Protein AF-A0A956BZ03-F1 (afdb_monomer)

pLDDT: mean 81.93, std 20.86, range [26.48, 98.5]

Nearest PDB structures (foldseek):
  3afg-assembly1_A  TM=9.370E-01  e=9.259E-08  Thermococcus kodakarensis
  3afg-assembly2_B  TM=9.372E-01  e=1.227E-07  Thermococcus kodakarensis
  5iku-assembly1_A  TM=4.199E-01  e=2.113E-10  Hathewaya histolytica
  3jqx-assembly1_A  TM=8.780E-01  e=7.490E-06  Hathewaya histolytica
  7y69-assembly1_B  TM=5.403E-01  e=1.615E-08  Homo sapiens

Sequence (360 aa):
MKSWQTRRVGVALLAACVGIACAGQVESEQGGSPVSLSDDGFTVEGNIIKNGWIKKPFAVGKDVESIAASLDWTDSSINLNLYLYDPSGNVVVYANKTAKPEQVSLDNPAPGEWAYAIRNKNKSKGTDYIVDIDFGLSQPPPPPPTDGVAVDGKINSNGWIKTPFEMPANVASVSGSLDWSDPGINLNFYLYDPSGKVVVYSNKSAKPETVRYDNPTPGPWFFAIKNGSGVASNYSVRIAFDGSDPAPAPTPTPTPTPSCTSDFPGNPKAGTVYWGSSVGGNSDPVARHEIPAGTTLPIRRTFFGWNHRTAYMINTARDDLNNGRLPWVSTKTPPWADMAAGKHDAEIDEMLRALDALGG

Foldseek 3Di:
DDDDDDDDDDDDDDDDDDDDDDDDDDQDAPDDDDDDADPFWDKDKDKAWAQGKYKDKDWDDQQFFKKKKKKDWDDLQWFKKKFKAAQVGDTPDIFGDSGPITIDMDGPHDGDMIMMMMGTNGRPGMTMMMMTIGRNGPDPQPDAQDAFDKDKDKAALFGKDKHKHWDDPQFQKKKKKKDWDDQQWWKKKFKAAPVRDTPWIFGDSGPITMTMDGPHDTGMIIMMIGTPGSHMTMMMMGMHTPRPPPPPPPPPPVVPPPPPPVPDDPSDDPPDDADEDEDPQLDDCCVPPCVVVVHDRQEYEHEEELVCLQPVLLVSCLVCVVSNHHYHYHYDDDPVVCVVVCVCVVVVVNSVVSNVVSVD

Solvent-accessible surface area (backbone atoms only — not comparable to full-atom values): 21132 Å² total; per-residue (Å²): 133,88,84,86,86,86,85,85,86,84,81,87,83,86,82,85,82,89,74,83,88,72,93,69,85,80,79,71,80,76,83,72,81,86,76,81,75,49,92,60,27,46,77,46,76,50,74,42,50,44,58,26,67,50,71,48,77,48,80,42,56,85,63,33,45,23,44,37,38,38,39,41,58,72,54,75,91,49,35,55,29,38,36,34,26,44,68,87,70,46,81,77,46,65,24,72,60,73,57,83,60,28,59,43,72,43,74,62,53,76,58,41,57,30,30,44,32,44,37,32,74,28,83,86,52,56,39,45,36,39,40,38,38,37,32,46,47,68,65,74,78,62,75,63,71,49,77,64,46,72,50,72,52,75,43,49,27,75,26,75,50,76,46,70,38,64,40,61,73,66,31,47,22,43,36,37,39,39,38,60,73,58,81,91,48,28,57,26,39,38,35,26,46,72,87,70,46,79,76,41,64,26,73,57,75,56,82,62,30,57,42,70,47,70,63,56,73,56,44,59,29,31,42,34,43,35,41,72,55,66,59,58,42,45,36,37,38,31,44,38,69,40,63,59,66,70,69,73,66,70,75,71,68,70,70,70,71,79,72,67,64,70,86,48,77,82,55,65,54,80,99,55,79,79,56,66,52,65,38,84,56,72,48,81,50,50,82,80,47,19,62,78,67,75,43,77,56,44,28,43,39,34,68,42,51,58,91,30,50,80,48,63,48,45,52,50,39,50,52,29,47,77,65,71,20,44,60,42,81,44,69,46,72,73,62,63,71,47,54,76,69,53,77,46,48,72,59,49,54,51,32,51,53,56,54,58,74,65,75,102

Structure (mmCIF, N/CA/C/O backbone):
data_AF-A0A956BZ03-F1
#
_entry.id   AF-A0A956BZ03-F1
#
loop_
_atom_site.group_PDB
_atom_site.id
_atom_site.type_symbol
_atom_site.label_atom_id
_atom_site.label_alt_id
_atom_site.label_comp_id
_atom_site.label_asym_id
_atom_site.label_entity_id
_atom_site.label_seq_id
_atom_site.pdbx_PDB_ins_code
_atom_site.Cartn_x
_atom_site.Cartn_y
_atom_site.Cartn_z
_atom_site.occupancy
_atom_site.B_iso_or_equiv
_atom_site.auth_seq_id
_atom_site.auth_comp_id
_atom_site.auth_asym_id
_atom_site.auth_atom_id
_atom_site.pdbx_PDB_model_num
ATOM 1 N N . MET A 1 1 ? -20.948 -83.356 -2.931 1.00 36.44 1 MET A N 1
ATOM 2 C CA . MET A 1 1 ? -19.669 -83.499 -2.201 1.00 36.44 1 MET A CA 1
ATOM 3 C C . MET A 1 1 ? -18.735 -82.387 -2.655 1.00 36.44 1 MET A C 1
ATOM 5 O O . MET A 1 1 ? -18.513 -82.337 -3.849 1.00 36.44 1 MET A O 1
ATOM 9 N N . LYS A 1 2 ? -18.263 -81.554 -1.701 1.00 36.62 2 LYS A N 1
ATOM 10 C CA . LYS A 1 2 ? -16.976 -80.802 -1.625 1.00 36.62 2 LYS A CA 1
ATOM 11 C C . LYS A 1 2 ? -16.555 -79.928 -2.840 1.00 36.62 2 LYS A C 1
ATOM 13 O O . LYS A 1 2 ? -16.617 -80.383 -3.961 1.00 36.62 2 LYS A O 1
ATOM 18 N N . SER A 1 3 ? -16.034 -78.704 -2.728 1.00 34.56 3 SER A N 1
ATOM 19 C CA . SER A 1 3 ? -15.561 -77.881 -1.602 1.00 34.56 3 SER A CA 1
ATOM 20 C C . SER A 1 3 ? -15.267 -76.452 -2.120 1.00 34.56 3 SER A C 1
ATOM 22 O O . SER A 1 3 ? -14.770 -76.330 -3.230 1.00 34.56 3 SER A O 1
ATOM 24 N N . TRP A 1 4 ? -15.725 -75.371 -1.480 1.00 34.03 4 TRP A N 1
ATOM 25 C CA . TRP A 1 4 ? -15.117 -74.546 -0.405 1.00 34.03 4 TRP A CA 1
ATOM 26 C C . TRP A 1 4 ? -14.722 -73.136 -0.884 1.00 34.03 4 TRP A C 1
ATOM 28 O O . TRP A 1 4 ? -13.879 -72.952 -1.754 1.00 34.03 4 TRP A O 1
ATOM 38 N N . GLN A 1 5 ? -15.369 -72.158 -0.246 1.00 37.94 5 GLN A N 1
ATOM 39 C CA . GLN A 1 5 ? -15.037 -70.738 -0.210 1.00 37.94 5 GLN A CA 1
ATOM 40 C C . GLN A 1 5 ? -13.820 -70.480 0.686 1.00 37.94 5 GLN A C 1
ATOM 42 O O . GLN A 1 5 ? -13.642 -71.172 1.687 1.00 37.94 5 GLN A O 1
ATOM 47 N N . THR A 1 6 ? -13.126 -69.365 0.444 1.00 44.53 6 THR A N 1
ATOM 48 C CA . THR A 1 6 ? -12.354 -68.677 1.488 1.00 44.53 6 THR A CA 1
ATOM 49 C C . THR A 1 6 ? -12.766 -67.206 1.522 1.00 44.53 6 THR A C 1
ATOM 51 O O . THR A 1 6 ? -12.352 -66.410 0.684 1.00 44.53 6 THR A O 1
ATOM 54 N N . ARG A 1 7 ? -13.614 -66.847 2.494 1.00 33.97 7 ARG A N 1
ATOM 55 C CA . ARG A 1 7 ? -13.825 -65.465 2.950 1.00 33.97 7 ARG A CA 1
ATOM 56 C C . ARG A 1 7 ? -12.778 -65.158 4.022 1.00 33.97 7 ARG A C 1
ATOM 58 O O . ARG A 1 7 ? -12.582 -65.974 4.920 1.00 33.97 7 ARG A O 1
ATOM 65 N N . ARG A 1 8 ? -12.152 -63.980 3.974 1.00 39.47 8 ARG A N 1
ATOM 66 C CA . ARG A 1 8 ? -11.455 -63.398 5.131 1.00 39.47 8 ARG A CA 1
ATOM 67 C C . ARG A 1 8 ? -12.307 -62.275 5.709 1.00 39.47 8 ARG A C 1
ATOM 69 O O . ARG A 1 8 ? -12.694 -61.351 5.003 1.00 39.47 8 ARG A O 1
ATOM 76 N N . VAL A 1 9 ? -12.609 -62.433 6.992 1.00 32.31 9 VAL A N 1
ATOM 77 C CA . VAL A 1 9 ? -13.269 -61.486 7.889 1.00 32.31 9 VAL A CA 1
ATOM 78 C C . VAL A 1 9 ? -12.186 -60.570 8.460 1.00 32.31 9 VAL A C 1
ATOM 80 O O . VAL A 1 9 ? -11.191 -61.064 8.987 1.00 32.31 9 VAL A O 1
ATOM 83 N N . GLY A 1 10 ? -12.366 -59.256 8.335 1.00 31.17 10 GLY A N 1
ATOM 84 C CA . GLY A 1 10 ? -11.583 -58.242 9.039 1.00 31.17 10 GLY A CA 1
ATOM 85 C C . GLY A 1 10 ? -12.399 -57.711 10.211 1.00 31.17 10 GLY A C 1
ATOM 86 O O . GLY A 1 10 ? -13.473 -57.152 10.015 1.00 31.17 10 GLY A O 1
ATOM 87 N N . VAL A 1 11 ? -11.903 -57.980 11.412 1.00 32.84 11 VAL A N 1
ATOM 88 C CA . VAL A 1 11 ? -12.504 -57.729 12.724 1.00 32.84 11 VAL A CA 1
ATOM 89 C C . VAL A 1 11 ? -12.500 -56.235 13.065 1.00 32.84 11 VAL A C 1
ATOM 91 O O . VAL A 1 11 ? -11.497 -55.552 12.878 1.00 32.84 11 VAL A O 1
ATOM 94 N N . ALA A 1 12 ? -13.623 -55.757 13.606 1.00 35.16 12 ALA A N 1
ATOM 95 C CA . ALA A 1 12 ? -13.749 -54.467 14.272 1.00 35.16 12 ALA A CA 1
ATOM 96 C C . ALA A 1 12 ? -13.045 -54.503 15.637 1.00 35.16 12 ALA A C 1
ATOM 98 O O . ALA A 1 12 ? -13.298 -55.406 16.436 1.00 35.16 12 ALA A O 1
ATOM 99 N N . LEU A 1 13 ? -12.201 -53.507 15.921 1.00 28.16 13 LEU A N 1
ATOM 100 C CA . LEU A 1 13 ? -11.656 -53.270 17.255 1.00 28.16 13 LEU A CA 1
ATOM 101 C C . LEU A 1 13 ? -12.266 -51.978 17.811 1.00 28.16 13 LEU A C 1
ATOM 103 O O . LEU A 1 13 ? -11.991 -50.882 17.329 1.00 28.16 13 LEU A O 1
ATOM 107 N N . LEU A 1 14 ? -13.132 -52.143 18.808 1.00 29.45 14 LEU A N 1
ATOM 108 C CA . LEU A 1 14 ? -13.706 -51.081 19.623 1.00 29.45 14 LEU A CA 1
ATOM 109 C C . LEU A 1 14 ? -12.700 -50.776 20.746 1.00 29.45 14 LEU A C 1
ATOM 111 O O . LEU A 1 14 ? -12.460 -51.632 21.596 1.00 29.45 14 LEU A O 1
ATOM 115 N N . ALA A 1 15 ? -12.097 -49.589 20.751 1.00 30.28 15 ALA A N 1
ATOM 116 C CA . ALA A 1 15 ? -11.276 -49.120 21.865 1.00 30.28 15 ALA A CA 1
ATOM 117 C C . ALA A 1 15 ? -12.095 -48.131 22.704 1.00 30.28 15 ALA A C 1
ATOM 119 O O . ALA A 1 15 ? -12.345 -47.000 22.291 1.00 30.28 15 ALA A O 1
ATOM 120 N N . ALA A 1 16 ? -12.536 -48.585 23.876 1.00 31.59 16 ALA A N 1
ATOM 121 C CA . ALA A 1 16 ? -13.094 -47.737 24.917 1.00 31.59 16 ALA A CA 1
ATOM 122 C C . ALA A 1 16 ? -11.943 -47.143 25.743 1.00 31.59 16 ALA A C 1
ATOM 124 O O . ALA A 1 16 ? -11.229 -47.875 26.426 1.00 31.59 16 ALA A O 1
ATOM 125 N N . CYS A 1 17 ? -11.778 -45.821 25.703 1.00 26.48 17 CYS A N 1
ATOM 126 C CA . CYS A 1 17 ? -10.946 -45.093 26.657 1.00 26.48 17 CYS A CA 1
ATOM 127 C C . CYS A 1 17 ? -11.851 -44.420 27.691 1.00 26.48 17 CYS A C 1
ATOM 129 O O . CYS A 1 17 ? -12.511 -43.422 27.413 1.00 26.48 17 CYS A O 1
ATOM 131 N N . VAL A 1 18 ? -11.865 -44.991 28.894 1.00 33.47 18 VAL A N 1
ATOM 132 C CA . VAL A 1 18 ? -12.334 -44.341 30.120 1.00 33.47 18 VAL A CA 1
ATOM 133 C C . VAL A 1 18 ? -11.198 -43.442 30.606 1.00 33.47 18 VAL A C 1
ATOM 135 O O . VAL A 1 18 ? -10.140 -43.934 30.991 1.00 33.47 18 VAL A O 1
ATOM 138 N N . GLY A 1 19 ? -11.409 -42.128 30.548 1.00 31.61 19 GLY A N 1
ATOM 139 C CA . GLY A 1 19 ? -10.488 -41.108 31.043 1.00 31.61 19 GLY A CA 1
ATOM 140 C C . GLY A 1 19 ? -11.184 -40.240 32.083 1.00 31.61 19 GLY A C 1
ATOM 141 O O . GLY A 1 19 ? -12.185 -39.591 31.798 1.00 31.61 19 GLY A O 1
ATOM 142 N N . ILE A 1 20 ? -10.656 -40.288 33.300 1.00 31.81 20 ILE A N 1
ATOM 143 C CA . ILE A 1 20 ? -11.083 -39.565 34.497 1.00 31.81 20 ILE A CA 1
ATOM 144 C C . ILE A 1 20 ? -11.035 -38.048 34.257 1.00 31.81 20 ILE A C 1
ATOM 146 O O . ILE A 1 20 ? -10.045 -37.516 33.759 1.00 31.81 20 ILE A O 1
ATOM 150 N N . ALA A 1 21 ? -12.111 -37.359 34.636 1.00 30.64 21 ALA A N 1
ATOM 151 C CA . ALA A 1 21 ? -12.240 -35.912 34.548 1.00 30.64 21 ALA A CA 1
ATOM 152 C C . ALA A 1 21 ? -11.302 -35.203 35.543 1.00 30.64 21 ALA A C 1
ATOM 154 O O . ALA A 1 21 ? -11.535 -35.216 36.751 1.00 30.64 21 ALA A O 1
ATOM 155 N N . CYS A 1 22 ? -10.279 -34.524 35.024 1.00 28.36 22 CYS A N 1
ATOM 156 C CA . CYS A 1 22 ? -9.717 -33.335 35.659 1.00 28.36 22 CYS A CA 1
ATOM 157 C C . CYS A 1 22 ? -10.424 -32.115 35.059 1.00 28.36 22 CYS A C 1
ATOM 159 O O . CYS A 1 22 ? -10.540 -32.004 33.840 1.00 28.36 22 CYS A O 1
ATOM 161 N N . ALA A 1 23 ? -10.917 -31.218 35.914 1.00 36.38 23 ALA A N 1
ATOM 162 C CA . ALA A 1 23 ? -11.569 -29.975 35.520 1.00 36.38 23 ALA A CA 1
ATOM 163 C C . ALA A 1 23 ? -10.582 -29.060 34.769 1.00 36.38 23 ALA A C 1
ATOM 165 O O . ALA A 1 23 ? -9.860 -28.271 35.374 1.00 36.38 23 ALA A O 1
ATOM 166 N N . GLY A 1 24 ? -10.535 -29.204 33.444 1.00 28.42 24 GLY A N 1
ATOM 167 C CA . GLY A 1 24 ? -9.886 -28.276 32.529 1.00 28.42 24 GLY A CA 1
ATOM 168 C C . GLY A 1 24 ? -10.816 -27.103 32.242 1.00 28.42 24 GLY A C 1
ATOM 169 O O . GLY A 1 24 ? -11.979 -27.287 31.888 1.00 28.42 24 GLY A O 1
ATOM 170 N N . GLN A 1 25 ? -10.300 -25.895 32.437 1.00 30.69 25 GLN A N 1
ATOM 171 C CA . GLN A 1 25 ? -10.947 -24.635 32.094 1.00 30.69 25 GLN A CA 1
ATOM 172 C C . GLN A 1 25 ? -11.261 -24.641 30.587 1.00 30.69 25 GLN A C 1
ATOM 174 O O . GLN A 1 25 ? -10.347 -24.692 29.769 1.00 30.69 25 GLN A O 1
ATOM 179 N N . VAL A 1 26 ? -12.542 -24.645 30.217 1.00 30.41 26 VAL A N 1
ATOM 180 C CA . VAL A 1 26 ? -12.969 -24.574 28.813 1.00 30.41 26 VAL A CA 1
ATOM 181 C C . VAL A 1 26 ? -12.686 -23.156 28.315 1.00 30.41 26 VAL A C 1
ATOM 183 O O . VAL A 1 26 ? -13.419 -22.223 28.638 1.00 30.41 26 VAL A O 1
ATOM 186 N N . GLU A 1 27 ? -11.597 -22.980 27.569 1.00 41.59 27 GLU A N 1
ATOM 187 C CA . GLU A 1 27 ? -11.383 -21.801 26.732 1.00 41.59 27 GLU A CA 1
ATOM 188 C C . GLU A 1 27 ? -12.398 -21.870 25.588 1.00 41.59 27 GLU A C 1
ATOM 190 O O . GLU A 1 27 ? -12.241 -22.613 24.623 1.00 41.59 27 GLU A O 1
ATOM 195 N N . SER A 1 28 ? -13.519 -21.165 25.739 1.00 35.97 28 SER A N 1
ATOM 196 C CA . SER A 1 28 ? -14.513 -21.060 24.678 1.00 35.97 28 SER A CA 1
ATOM 197 C C . SER A 1 28 ? -14.009 -20.076 23.624 1.00 35.97 28 SER A C 1
ATOM 199 O O . SER A 1 28 ? -14.150 -18.862 23.786 1.00 35.97 28 SER A O 1
ATOM 201 N N . GLU A 1 29 ? -13.436 -20.586 22.538 1.00 41.34 29 GLU A N 1
ATOM 202 C CA . GLU A 1 29 ? -13.215 -19.805 21.323 1.00 41.34 29 GLU A CA 1
ATOM 203 C C . GLU A 1 29 ? -14.578 -19.452 20.709 1.00 41.34 29 GLU A C 1
ATOM 205 O O . GLU A 1 29 ? -15.203 -20.238 19.998 1.00 41.34 29 GLU A O 1
ATOM 210 N N . GLN A 1 30 ? -15.094 -18.261 21.019 1.00 43.88 30 GLN A N 1
ATOM 211 C CA . GLN A 1 30 ? -16.245 -17.714 20.305 1.00 43.88 30 GLN A CA 1
ATOM 212 C C . GLN A 1 30 ? -15.804 -17.320 18.889 1.00 43.88 30 GLN A C 1
ATOM 214 O O . GLN A 1 30 ? -15.245 -16.239 18.669 1.00 43.88 30 GLN A O 1
ATOM 219 N N . GLY A 1 31 ? -16.067 -18.202 17.921 1.00 34.16 31 GLY A N 1
ATOM 220 C CA . GLY A 1 31 ? -15.967 -17.909 16.492 1.00 34.16 31 GLY A CA 1
ATOM 221 C C . GLY A 1 31 ? -16.881 -16.736 16.136 1.00 34.16 31 GLY A C 1
ATOM 222 O O . GLY A 1 31 ? -18.092 -16.807 16.323 1.00 34.16 31 GLY A O 1
ATOM 223 N N . GLY A 1 32 ? -16.290 -15.622 15.701 1.00 41.28 32 GLY A N 1
ATOM 224 C CA . GLY A 1 32 ? -17.037 -14.457 15.217 1.00 41.28 32 GLY A CA 1
ATOM 225 C C . GLY A 1 32 ? -17.127 -14.494 13.699 1.00 41.28 32 GLY A C 1
ATOM 226 O O . GLY A 1 32 ? -16.241 -15.050 13.055 1.00 41.28 32 GLY A O 1
ATOM 227 N N . SER A 1 33 ? -18.185 -13.903 13.150 1.00 36.97 33 SER A N 1
ATOM 228 C CA . SER A 1 33 ? -18.349 -13.704 11.709 1.00 36.97 33 SER A CA 1
ATOM 229 C C . SER A 1 33 ? -17.166 -12.924 11.108 1.00 36.97 33 SER A C 1
ATOM 231 O O . SER A 1 33 ? -16.623 -12.051 11.791 1.00 36.97 33 SER A O 1
ATOM 233 N N . PRO A 1 34 ? -16.767 -13.207 9.852 1.00 38.44 34 PRO A N 1
ATOM 234 C CA . PRO A 1 34 ? -15.701 -12.470 9.181 1.00 3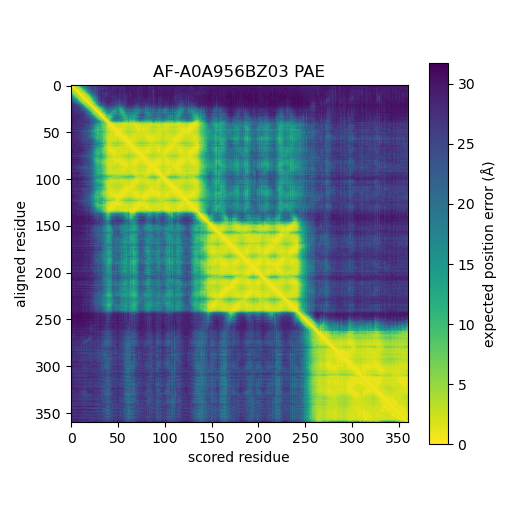8.44 34 PRO A CA 1
ATOM 235 C C . PRO A 1 34 ? -16.093 -10.998 9.009 1.00 38.44 34 PRO A C 1
ATOM 237 O O . PRO A 1 34 ? -17.203 -10.686 8.577 1.00 38.44 34 PRO A O 1
ATOM 240 N N . VAL A 1 35 ? -15.177 -10.107 9.383 1.00 46.75 35 VAL A N 1
ATOM 241 C CA . VAL A 1 35 ? -15.327 -8.652 9.271 1.00 46.75 35 VAL A CA 1
ATOM 242 C C . VAL A 1 35 ? -15.103 -8.239 7.816 1.00 46.75 35 VAL A C 1
ATOM 244 O O . VAL A 1 35 ? -14.151 -8.694 7.184 1.00 46.75 35 VAL A O 1
ATOM 247 N N . SER A 1 36 ? -15.979 -7.388 7.282 1.00 40.38 36 SER A N 1
ATOM 248 C CA . SER A 1 36 ? -15.786 -6.752 5.977 1.00 40.38 36 SER A CA 1
ATOM 249 C C . SER A 1 36 ? -14.587 -5.807 6.060 1.00 40.38 36 SER A C 1
ATOM 251 O O . SER A 1 36 ? -14.654 -4.794 6.752 1.00 40.38 36 SER A O 1
ATOM 253 N N . LEU A 1 37 ? -13.488 -6.158 5.396 1.00 49.56 37 LEU A N 1
ATOM 254 C CA . LEU A 1 37 ? -12.273 -5.345 5.355 1.00 49.56 37 LEU A CA 1
ATOM 255 C C . LEU A 1 37 ? -12.512 -4.143 4.430 1.00 49.56 37 LEU A C 1
ATOM 257 O O . LEU A 1 37 ? -12.882 -4.338 3.271 1.00 49.56 37 LEU A O 1
ATOM 261 N N . SER A 1 38 ? -12.323 -2.922 4.933 1.00 59.06 38 SER A N 1
ATOM 262 C CA . SER A 1 38 ? -12.004 -1.787 4.061 1.00 59.06 38 SER A CA 1
ATOM 263 C C . SER A 1 38 ? -10.508 -1.793 3.766 1.00 59.06 38 SER A C 1
ATOM 265 O O . SER A 1 38 ? -9.734 -2.338 4.555 1.00 59.06 38 SER A O 1
ATOM 267 N N . ASP A 1 39 ? -10.107 -1.202 2.640 1.00 65.44 39 ASP A N 1
ATOM 268 C CA . ASP A 1 39 ? -8.697 -1.158 2.238 1.00 65.44 39 ASP A CA 1
ATOM 269 C C . ASP A 1 39 ? -7.830 -0.508 3.340 1.00 65.44 39 ASP A C 1
ATOM 271 O O . ASP A 1 39 ? -6.743 -0.991 3.640 1.00 65.44 39 ASP A O 1
ATOM 275 N N . ASP A 1 40 ? -8.375 0.471 4.065 1.00 74.62 40 ASP A N 1
ATOM 276 C CA . ASP A 1 40 ? -7.644 1.283 5.047 1.00 74.62 40 ASP A CA 1
ATOM 277 C C . ASP A 1 40 ? -7.631 0.694 6.477 1.00 74.62 40 ASP A C 1
ATOM 279 O O . ASP A 1 40 ? -7.113 1.308 7.406 1.00 74.62 40 ASP A O 1
ATOM 283 N N . GLY A 1 41 ? -8.238 -0.477 6.699 1.00 83.25 41 GLY A N 1
ATOM 284 C CA . GLY A 1 41 ? -8.412 -1.043 8.041 1.00 83.25 41 GLY A CA 1
ATOM 285 C C . GLY A 1 41 ? -9.837 -1.506 8.330 1.00 83.25 41 GLY A C 1
ATOM 286 O O . GLY A 1 41 ? -10.623 -1.755 7.415 1.00 83.25 41 GLY A O 1
ATOM 287 N N . PHE A 1 42 ? -10.184 -1.665 9.607 1.00 85.12 42 PHE A N 1
ATOM 288 C CA . PHE A 1 42 ? -11.532 -2.012 10.058 1.00 85.12 42 PHE A CA 1
ATOM 289 C C . PHE A 1 42 ? -11.732 -1.759 11.560 1.00 85.12 42 PHE A C 1
ATOM 291 O O . PHE A 1 42 ? -10.809 -1.872 12.365 1.00 85.12 42 PHE A O 1
ATOM 298 N N . THR A 1 43 ? -12.985 -1.532 11.956 1.00 85.44 43 THR A N 1
ATOM 299 C CA . THR A 1 43 ? -13.392 -1.405 13.362 1.00 85.44 43 THR A CA 1
ATOM 300 C C . THR A 1 43 ? -14.284 -2.581 13.769 1.00 85.44 43 THR A C 1
ATOM 302 O O . THR A 1 43 ? -15.170 -2.993 13.019 1.00 85.44 43 THR A O 1
ATOM 305 N N . VAL A 1 44 ? -14.076 -3.119 14.971 1.00 89.31 44 VAL A N 1
ATOM 306 C CA . VAL A 1 44 ? -14.858 -4.212 15.563 1.00 89.31 44 VAL A CA 1
ATOM 307 C C . VAL A 1 44 ? -15.354 -3.814 16.940 1.00 89.31 44 VAL A C 1
ATOM 309 O O . VAL A 1 44 ? -14.563 -3.561 17.846 1.00 89.31 44 VAL A O 1
ATOM 312 N N . GLU A 1 45 ? -16.664 -3.863 17.128 1.00 89.81 45 GLU A N 1
ATOM 313 C CA . GLU A 1 45 ? -17.288 -3.772 18.445 1.00 89.81 45 GLU A CA 1
ATOM 314 C C . GLU A 1 45 ? -17.521 -5.176 19.019 1.00 89.81 45 GLU A C 1
ATOM 316 O O . GLU A 1 45 ? -17.731 -6.148 18.284 1.00 89.81 45 GLU A O 1
ATOM 321 N N . GLY A 1 46 ? -17.492 -5.312 20.341 1.00 93.00 46 GLY A N 1
ATOM 322 C CA . GLY A 1 46 ? -17.823 -6.576 20.986 1.00 93.00 46 GLY A CA 1
ATOM 323 C C . GLY A 1 46 ? -17.942 -6.480 22.498 1.00 93.00 46 GLY A C 1
ATOM 324 O O . GLY A 1 46 ? -17.835 -5.410 23.085 1.00 93.00 46 GLY A O 1
ATOM 325 N N . ASN A 1 47 ? -18.154 -7.631 23.131 1.00 96.94 47 ASN A N 1
ATOM 326 C CA . ASN A 1 47 ? -18.187 -7.776 24.581 1.00 96.94 47 ASN A CA 1
ATOM 327 C C . ASN A 1 47 ? -17.142 -8.801 25.018 1.00 96.94 47 ASN A C 1
ATOM 329 O O . ASN A 1 47 ? -16.983 -9.844 24.381 1.00 96.94 47 ASN A O 1
ATOM 333 N N . ILE A 1 48 ? -16.440 -8.520 26.114 1.00 97.06 48 ILE A N 1
ATOM 334 C CA . ILE A 1 48 ? -15.524 -9.470 26.738 1.00 97.06 48 ILE A CA 1
ATOM 335 C C . ILE A 1 48 ? -15.933 -9.729 28.185 1.00 97.06 48 ILE A C 1
ATOM 337 O O . ILE A 1 48 ? -16.011 -8.828 29.022 1.00 97.06 48 ILE A O 1
ATOM 341 N N . ILE A 1 49 ? -16.171 -11.000 28.498 1.00 96.94 49 ILE A N 1
ATOM 342 C CA . ILE A 1 49 ? -16.528 -11.446 29.847 1.00 96.94 49 ILE A CA 1
ATOM 343 C C . ILE A 1 49 ? -15.350 -11.304 30.826 1.00 96.94 49 ILE A C 1
ATOM 345 O O . ILE A 1 49 ? -14.198 -11.107 30.432 1.00 96.94 49 ILE A O 1
ATOM 349 N N . LYS A 1 50 ? -15.629 -11.424 32.130 1.00 96.88 50 LYS A N 1
ATOM 350 C CA . LYS A 1 50 ? -14.601 -11.442 33.189 1.00 96.88 50 LYS A CA 1
ATOM 351 C C . LYS A 1 50 ? -13.564 -12.539 32.941 1.00 96.88 50 LYS A C 1
ATOM 353 O O . LYS A 1 50 ? -13.933 -13.654 32.577 1.00 96.88 50 LYS A O 1
ATOM 358 N N . ASN A 1 51 ? -12.284 -12.236 33.159 1.00 95.50 51 ASN A N 1
ATOM 359 C CA . ASN A 1 51 ? -11.150 -13.104 32.806 1.00 95.50 51 ASN A CA 1
ATOM 360 C C . ASN A 1 51 ? -11.171 -13.621 31.351 1.00 95.50 51 ASN A C 1
ATOM 362 O O . ASN A 1 51 ? -10.504 -14.611 31.050 1.00 95.50 51 ASN A O 1
ATOM 366 N N . GLY A 1 52 ? -11.953 -12.995 30.468 1.00 96.94 52 GLY A N 1
ATOM 367 C CA . GLY A 1 52 ? -12.127 -13.431 29.094 1.00 96.94 52 GLY A CA 1
ATOM 368 C C . GLY A 1 52 ? -10.850 -13.277 28.279 1.00 96.94 52 GLY A C 1
ATOM 369 O O . GLY A 1 52 ? -10.029 -12.386 28.523 1.00 96.94 52 GLY A O 1
ATOM 370 N N . TRP A 1 53 ? -10.718 -14.150 27.289 1.00 97.69 53 TRP A N 1
ATOM 371 C CA . TRP A 1 53 ? -9.682 -14.101 26.273 1.00 97.69 53 TRP A CA 1
ATOM 372 C C . TRP A 1 53 ? -10.345 -14.300 24.916 1.00 97.69 53 TRP A C 1
ATOM 374 O O . TRP A 1 53 ? -11.077 -15.271 24.729 1.00 97.69 53 TRP A O 1
ATOM 384 N N . ILE A 1 54 ? -10.100 -13.390 23.980 1.00 96.94 54 ILE A N 1
ATOM 385 C CA . ILE A 1 54 ? -10.559 -13.530 22.597 1.00 96.94 54 ILE A CA 1
ATOM 386 C C . ILE A 1 54 ? -9.387 -13.322 21.649 1.00 96.94 54 ILE A C 1
ATOM 388 O O . ILE A 1 54 ? -8.515 -12.499 21.915 1.00 96.94 54 ILE A O 1
ATOM 392 N N . LYS A 1 55 ? -9.392 -14.042 20.530 1.00 97.69 55 LYS A N 1
ATOM 393 C CA . LYS A 1 55 ? -8.445 -13.885 19.425 1.00 97.69 55 LYS A CA 1
ATOM 394 C C . LYS A 1 55 ? -9.237 -13.882 18.121 1.00 97.69 55 LYS A C 1
ATOM 396 O O . LYS A 1 55 ? -10.134 -14.708 17.962 1.00 97.69 55 LYS A O 1
ATOM 401 N N . LYS A 1 56 ? -8.958 -12.937 17.226 1.00 96.56 56 LYS A N 1
ATOM 402 C CA . LYS A 1 56 ? -9.682 -12.766 15.959 1.00 96.56 56 LYS A CA 1
ATOM 403 C C . LYS A 1 56 ? -8.690 -12.592 14.806 1.00 96.56 56 LYS A C 1
ATOM 405 O O . LYS A 1 56 ? -7.810 -11.735 14.922 1.00 96.56 56 LYS A O 1
ATOM 410 N N . PRO A 1 57 ? -8.804 -13.395 13.734 1.00 96.94 57 PRO A N 1
ATOM 411 C CA . PRO A 1 57 ? -7.924 -13.283 12.580 1.00 96.94 57 PRO A CA 1
ATOM 412 C C . PRO A 1 57 ? -8.326 -12.114 11.670 1.00 96.94 57 PRO A C 1
ATOM 414 O O . PRO A 1 57 ? -9.493 -11.719 11.636 1.00 96.94 57 PRO A O 1
ATOM 417 N N . PHE A 1 58 ? -7.364 -11.598 10.909 1.00 94.50 58 PHE A N 1
ATOM 418 C CA . PHE A 1 58 ? -7.561 -10.660 9.805 1.00 94.50 58 PHE A CA 1
ATOM 419 C C . PHE A 1 58 ? -6.436 -10.809 8.768 1.00 94.50 58 PHE A C 1
ATOM 421 O O . PHE A 1 58 ? -5.352 -11.291 9.082 1.00 94.50 58 PHE A O 1
ATOM 428 N N . ALA A 1 59 ? -6.685 -10.413 7.520 1.00 92.94 59 ALA A N 1
ATOM 429 C CA . ALA A 1 59 ? -5.695 -10.512 6.448 1.00 92.94 59 ALA A CA 1
ATOM 430 C C . ALA A 1 59 ? -4.905 -9.205 6.294 1.00 92.94 59 ALA A C 1
ATOM 432 O O . ALA A 1 59 ? -5.482 -8.124 6.366 1.00 92.94 59 ALA A O 1
ATOM 433 N N . VAL A 1 60 ? -3.602 -9.320 6.035 1.00 90.81 60 VAL A N 1
ATOM 434 C CA . VAL A 1 60 ? -2.697 -8.203 5.727 1.00 90.81 60 VAL A CA 1
ATOM 435 C C . VAL A 1 60 ? -2.162 -8.376 4.311 1.00 90.81 60 VAL A C 1
ATOM 437 O O . VAL A 1 60 ? -1.586 -9.416 3.973 1.00 90.81 60 VAL A O 1
ATOM 440 N N . GLY A 1 61 ? -2.386 -7.359 3.477 1.00 87.44 61 GLY A N 1
ATOM 441 C CA . GLY A 1 61 ? -1.919 -7.307 2.094 1.00 87.44 61 GLY A CA 1
ATOM 442 C C . GLY A 1 61 ? -0.430 -6.974 1.975 1.00 87.44 61 GLY A C 1
ATOM 443 O O . GLY A 1 61 ? 0.213 -6.547 2.925 1.00 87.44 61 GLY A O 1
ATOM 444 N N . LYS A 1 62 ? 0.122 -7.153 0.771 1.00 83.56 62 LYS A N 1
ATOM 445 C CA . LYS A 1 62 ? 1.532 -6.848 0.454 1.00 83.56 62 LYS A CA 1
ATOM 446 C C . LYS A 1 62 ? 1.869 -5.348 0.444 1.00 83.56 62 LYS A C 1
ATOM 448 O O . LYS A 1 62 ? 3.044 -5.012 0.480 1.00 83.56 62 LYS A O 1
ATOM 453 N N . ASP A 1 63 ? 0.852 -4.491 0.366 1.00 78.50 63 ASP A N 1
ATOM 454 C CA . ASP A 1 63 ? 0.985 -3.035 0.216 1.00 78.50 63 ASP A CA 1
ATOM 455 C C . ASP A 1 63 ? 0.743 -2.293 1.556 1.00 78.50 63 ASP A C 1
ATOM 457 O O . ASP A 1 63 ? 0.596 -1.072 1.595 1.00 78.50 63 ASP A O 1
ATOM 461 N N . VAL A 1 64 ? 0.674 -3.040 2.668 1.00 80.94 64 VAL A N 1
ATOM 462 C CA . VAL A 1 64 ? 0.511 -2.506 4.027 1.00 80.94 64 VAL A CA 1
ATOM 463 C C . VAL A 1 64 ? 1.886 -2.154 4.598 1.00 80.94 64 VAL A C 1
ATOM 465 O O . VAL A 1 64 ? 2.720 -3.040 4.780 1.00 80.94 64 VAL A O 1
ATOM 468 N N . GLU A 1 65 ? 2.119 -0.883 4.929 1.00 81.69 65 GLU A N 1
ATOM 469 C CA . GLU A 1 65 ? 3.386 -0.426 5.520 1.00 81.69 65 GLU A CA 1
ATOM 470 C C . GLU A 1 65 ? 3.358 -0.439 7.047 1.00 81.69 65 GLU A C 1
ATOM 472 O O . GLU A 1 65 ? 4.407 -0.521 7.680 1.00 81.69 65 GLU A O 1
ATOM 477 N N . SER A 1 66 ? 2.179 -0.385 7.668 1.00 86.12 66 SER A N 1
ATOM 478 C CA . SER A 1 66 ? 2.050 -0.557 9.114 1.00 86.12 66 SER A CA 1
ATOM 479 C C . SER A 1 66 ? 0.691 -1.116 9.530 1.00 86.12 66 SER A C 1
ATOM 481 O O . SER A 1 66 ? -0.301 -1.007 8.811 1.00 86.12 66 SER A O 1
ATOM 483 N N . ILE A 1 67 ? 0.656 -1.731 10.711 1.00 89.75 67 ILE A N 1
ATOM 484 C CA . ILE A 1 67 ? -0.569 -2.090 11.430 1.00 89.75 67 ILE A CA 1
ATOM 485 C C . ILE A 1 67 ? -0.591 -1.259 12.706 1.00 89.75 67 ILE A C 1
ATOM 487 O O . ILE A 1 67 ? 0.246 -1.473 13.586 1.00 89.75 67 ILE A O 1
ATOM 491 N N . ALA A 1 68 ? -1.565 -0.366 12.841 1.00 87.00 68 ALA A N 1
ATOM 492 C CA . ALA A 1 68 ? -1.865 0.303 14.098 1.00 87.00 68 ALA A CA 1
ATOM 493 C C . ALA A 1 68 ? -3.174 -0.252 14.662 1.00 87.00 68 ALA A C 1
ATOM 495 O O . ALA A 1 68 ? -4.173 -0.354 13.960 1.00 87.00 68 ALA A O 1
ATOM 496 N N . ALA A 1 69 ? -3.172 -0.640 15.934 1.00 91.00 69 ALA A N 1
ATOM 497 C CA . ALA A 1 69 ? -4.356 -1.169 16.595 1.00 91.00 69 ALA A CA 1
ATOM 498 C C . ALA A 1 69 ? -4.635 -0.406 17.889 1.00 91.00 69 ALA A C 1
ATOM 500 O O . ALA A 1 69 ? -3.746 -0.232 18.728 1.00 91.00 69 ALA A O 1
ATOM 501 N N . SER A 1 70 ? -5.883 0.021 18.060 1.00 89.81 70 SER A N 1
ATOM 502 C CA . SER A 1 70 ? -6.378 0.723 19.242 1.00 89.81 70 SER A CA 1
ATOM 503 C C . SER A 1 70 ? -7.532 -0.059 19.856 1.00 89.81 70 SER A C 1
ATOM 505 O O . SER A 1 70 ? -8.504 -0.372 19.180 1.00 89.81 70 SER A O 1
ATOM 507 N N . LEU A 1 71 ? -7.447 -0.337 21.151 1.00 94.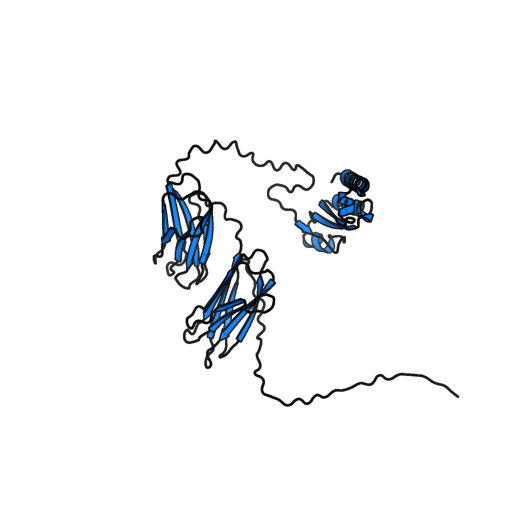25 71 LEU A N 1
ATOM 508 C CA . LEU A 1 71 ? -8.491 -0.980 21.939 1.00 94.25 71 LEU A CA 1
ATOM 509 C C . LEU A 1 71 ? -9.016 0.010 22.980 1.00 94.25 71 LEU A C 1
ATOM 511 O O . LEU A 1 71 ? -8.285 0.406 23.888 1.00 94.25 71 LEU A O 1
ATOM 515 N N . ASP A 1 72 ? -10.294 0.361 22.875 1.00 90.94 72 ASP A N 1
ATOM 516 C CA . ASP A 1 72 ? -11.028 1.119 23.892 1.00 90.94 72 ASP A CA 1
ATOM 517 C C . ASP A 1 72 ? -12.184 0.278 24.457 1.00 90.94 72 ASP A C 1
ATOM 519 O O . ASP A 1 72 ? -12.613 -0.713 23.863 1.00 90.94 72 ASP A O 1
ATOM 523 N N . TRP A 1 73 ? -12.668 0.633 25.644 1.00 95.31 73 TRP A N 1
ATOM 524 C CA . TRP A 1 73 ? -13.732 -0.090 26.336 1.00 95.31 73 TRP A CA 1
ATOM 525 C C . TRP A 1 73 ? -14.581 0.802 27.239 1.00 95.31 73 TRP A C 1
ATOM 527 O O . TRP A 1 73 ? -14.161 1.873 27.685 1.00 95.31 73 TRP A O 1
ATOM 537 N N . THR A 1 74 ? -15.804 0.350 27.510 1.00 91.19 74 THR A N 1
ATOM 538 C CA . THR A 1 74 ? -16.829 1.149 28.197 1.00 91.19 74 THR A CA 1
ATOM 539 C C . THR A 1 74 ? -16.542 1.349 29.689 1.00 91.19 74 THR A C 1
ATOM 541 O O . THR A 1 74 ? -16.526 2.487 30.158 1.00 91.19 74 THR A O 1
ATOM 544 N N . ASP A 1 75 ? -16.299 0.279 30.457 1.00 91.50 75 ASP A N 1
ATOM 545 C CA . ASP A 1 75 ? -16.038 0.385 31.904 1.00 91.50 75 ASP A CA 1
ATOM 546 C C . ASP A 1 75 ? -14.549 0.660 32.170 1.00 91.50 75 ASP A C 1
ATOM 548 O O . ASP A 1 75 ? -13.722 -0.252 32.205 1.00 91.50 75 ASP A O 1
ATOM 552 N N . SER A 1 76 ? -14.204 1.924 32.418 1.00 90.06 76 SER A N 1
ATOM 553 C CA . SER A 1 76 ? -12.827 2.357 32.695 1.00 90.06 76 SER A CA 1
ATOM 554 C C . SER A 1 76 ? -12.204 1.761 33.966 1.00 90.06 76 SER A C 1
ATOM 556 O O . SER A 1 76 ? -10.996 1.888 34.156 1.00 90.06 76 SER A O 1
ATOM 558 N N . SER A 1 77 ? -12.981 1.090 34.830 1.00 91.06 77 SER A N 1
ATOM 559 C CA . SER A 1 77 ? -12.451 0.334 35.976 1.00 91.06 77 SER A CA 1
ATOM 560 C C . SER A 1 77 ? -11.923 -1.058 35.599 1.00 91.06 77 SER A C 1
ATOM 562 O O . SER A 1 77 ? -11.300 -1.736 36.423 1.00 91.06 77 SER A O 1
ATOM 564 N N . ILE A 1 78 ? -12.171 -1.512 34.367 1.00 94.25 78 ILE A N 1
ATOM 565 C CA . ILE A 1 78 ? -11.624 -2.755 33.823 1.00 94.25 78 ILE A CA 1
ATOM 566 C C . ILE A 1 78 ? -10.265 -2.487 33.172 1.00 94.25 78 ILE A C 1
ATOM 568 O O . ILE A 1 78 ? -10.054 -1.464 32.532 1.00 94.25 78 ILE A O 1
ATOM 572 N N . ASN A 1 79 ? -9.350 -3.442 33.335 1.00 94.88 79 ASN A N 1
ATOM 573 C CA . ASN A 1 79 ? -8.079 -3.490 32.625 1.00 94.88 79 ASN A CA 1
ATOM 574 C C . ASN A 1 79 ? -8.200 -4.534 31.504 1.00 94.88 79 ASN A C 1
ATOM 576 O O . ASN A 1 79 ? -8.345 -5.733 31.789 1.00 94.88 79 ASN A O 1
ATOM 580 N N . LEU A 1 80 ? -8.170 -4.061 30.257 1.00 97.06 80 LEU A N 1
ATOM 581 C CA . LEU A 1 80 ? -8.009 -4.901 29.078 1.00 97.06 80 LEU A CA 1
ATOM 582 C C . LEU A 1 80 ? -6.586 -4.764 28.534 1.00 97.06 80 LEU A C 1
ATOM 584 O O . LEU A 1 80 ? -6.008 -3.689 28.588 1.00 97.06 80 LEU A O 1
ATOM 588 N N . ASN A 1 81 ? -6.067 -5.843 27.951 1.00 97.94 81 ASN 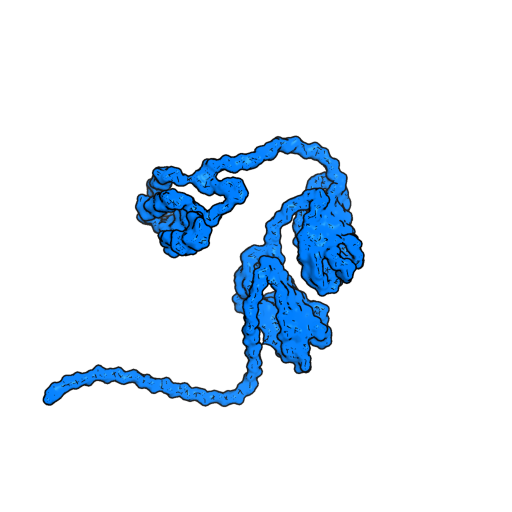A N 1
ATOM 589 C CA . ASN A 1 81 ? -4.814 -5.842 27.200 1.00 97.94 81 ASN A CA 1
ATOM 590 C C . ASN A 1 81 ? -5.091 -6.105 25.718 1.00 97.94 81 ASN A C 1
ATOM 592 O O . ASN A 1 81 ? -5.978 -6.905 25.402 1.00 97.94 81 ASN A O 1
ATOM 596 N N . LEU A 1 82 ? -4.260 -5.540 24.843 1.00 97.56 82 LEU A N 1
ATOM 597 C CA . LEU A 1 82 ? -4.272 -5.763 23.397 1.00 97.56 82 LEU A CA 1
ATOM 598 C C . LEU A 1 82 ? -2.997 -6.489 22.957 1.00 97.56 82 LEU A C 1
ATOM 600 O O . LEU A 1 82 ? -1.900 -6.142 23.388 1.00 97.56 82 LEU A O 1
ATOM 604 N N . TYR A 1 83 ? -3.131 -7.477 22.079 1.00 98.25 83 TYR A N 1
ATOM 605 C CA . TYR A 1 83 ? -2.020 -8.239 21.510 1.00 98.25 83 TYR A CA 1
ATOM 606 C C . TYR A 1 83 ? -2.165 -8.322 19.995 1.00 98.25 83 TYR A C 1
ATOM 608 O O . TYR A 1 83 ? -3.278 -8.490 19.499 1.00 98.25 83 TYR A O 1
ATOM 616 N N . LEU A 1 84 ? -1.041 -8.292 19.287 1.00 97.69 84 LEU A N 1
ATOM 617 C CA . LEU A 1 84 ? -0.950 -8.554 17.857 1.00 97.69 84 LEU A CA 1
ATOM 618 C C . LEU A 1 84 ? -0.109 -9.807 17.615 1.00 97.69 84 LEU A C 1
ATOM 620 O O . LEU A 1 84 ? 0.984 -9.950 18.173 1.00 97.69 84 LEU A O 1
ATOM 624 N N . TYR A 1 85 ? -0.631 -10.701 16.786 1.00 98.31 85 TYR A N 1
ATOM 625 C CA . TYR A 1 85 ? -0.026 -11.971 16.422 1.00 98.31 85 TYR A CA 1
ATOM 626 C C . TYR A 1 85 ? 0.377 -11.977 14.953 1.00 98.31 85 TYR A C 1
ATOM 628 O O . TYR A 1 85 ? -0.443 -11.629 14.102 1.00 98.31 85 TYR A O 1
ATOM 636 N N . ASP A 1 86 ? 1.598 -12.430 14.678 1.00 97.44 86 ASP A N 1
ATOM 637 C CA . ASP A 1 86 ? 2.078 -12.684 13.320 1.00 97.44 86 ASP A CA 1
ATOM 638 C C . ASP A 1 86 ? 1.397 -13.916 12.682 1.00 97.44 86 ASP A C 1
ATOM 640 O O . ASP A 1 86 ? 0.720 -14.688 13.379 1.00 97.44 86 ASP A O 1
ATOM 644 N N . PRO A 1 87 ? 1.615 -14.165 11.374 1.00 97.50 87 PRO A N 1
ATOM 645 C CA . PRO A 1 87 ? 1.056 -15.331 10.689 1.00 97.50 87 PRO A CA 1
ATOM 646 C C . PRO A 1 87 ? 1.574 -16.690 11.159 1.00 97.50 87 PRO A C 1
ATOM 648 O O . PRO A 1 87 ? 0.992 -17.720 10.829 1.00 97.50 87 PRO A O 1
ATOM 651 N N . SER A 1 88 ? 2.656 -16.717 11.936 1.00 96.19 88 SER A N 1
ATOM 652 C CA . SER A 1 88 ? 3.152 -17.940 12.576 1.00 96.19 88 SER A CA 1
ATOM 653 C C . SER A 1 88 ? 2.492 -18.189 13.937 1.00 96.19 88 SER A C 1
ATOM 655 O O . SER A 1 88 ? 2.740 -19.217 14.565 1.00 96.19 88 SER A O 1
ATOM 657 N N . GLY A 1 89 ? 1.637 -17.273 14.400 1.00 95.75 89 GLY A N 1
ATOM 658 C CA . GLY A 1 89 ? 0.941 -17.360 15.674 1.00 95.75 89 GLY A CA 1
ATOM 659 C C . GLY A 1 89 ? 1.748 -16.854 16.870 1.00 95.75 89 GLY A C 1
ATOM 660 O O . GLY A 1 89 ? 1.341 -17.115 18.005 1.00 95.75 89 GLY A O 1
ATOM 661 N N . ASN A 1 90 ? 2.838 -16.112 16.660 1.00 97.50 90 ASN A N 1
ATOM 662 C CA . ASN A 1 90 ? 3.615 -15.497 17.737 1.00 97.50 90 ASN A CA 1
ATOM 663 C C . ASN A 1 90 ? 3.085 -14.103 18.069 1.00 97.50 90 ASN A C 1
ATOM 665 O O . ASN A 1 90 ? 2.725 -13.349 17.171 1.00 97.50 90 ASN A O 1
ATOM 669 N N . VAL A 1 91 ? 3.100 -13.720 19.349 1.00 97.56 91 VAL A N 1
ATOM 670 C CA . VAL A 1 91 ? 2.860 -12.321 19.742 1.00 97.56 91 VAL A CA 1
ATOM 671 C C . VAL A 1 91 ? 4.064 -11.483 19.327 1.00 97.56 91 VAL A C 1
ATOM 673 O O . VAL A 1 91 ? 5.167 -11.735 19.811 1.00 97.56 91 VAL A O 1
ATOM 676 N N . VAL A 1 92 ? 3.849 -10.467 18.494 1.00 96.88 92 VAL A N 1
ATOM 677 C CA . VAL A 1 92 ? 4.923 -9.565 18.040 1.00 96.88 92 VAL A CA 1
ATOM 678 C C . VAL A 1 92 ? 4.875 -8.189 18.692 1.00 96.88 92 VAL A C 1
ATOM 680 O O . VAL A 1 92 ? 5.919 -7.588 18.926 1.00 96.88 92 VAL A O 1
ATOM 683 N N . VAL A 1 93 ? 3.687 -7.706 19.059 1.00 93.88 93 VAL A N 1
ATOM 684 C CA . VAL A 1 93 ? 3.522 -6.472 19.835 1.00 93.88 93 VAL A CA 1
ATOM 685 C C . VAL A 1 93 ? 2.299 -6.588 20.742 1.00 93.88 93 VAL A C 1
ATOM 687 O O . VAL A 1 93 ? 1.331 -7.276 20.419 1.00 93.88 93 VAL A O 1
ATOM 690 N N . TYR A 1 94 ? 2.353 -5.965 21.918 1.00 97.19 94 TYR A N 1
ATOM 691 C CA . TYR A 1 94 ? 1.239 -5.943 22.862 1.00 97.19 94 TYR A CA 1
ATOM 692 C C . TYR A 1 94 ? 1.246 -4.674 23.716 1.00 97.19 94 TYR A C 1
ATOM 694 O O . TYR A 1 94 ? 2.285 -4.045 23.911 1.00 97.19 94 TYR A O 1
ATOM 702 N N . ALA A 1 95 ? 0.081 -4.339 24.258 1.00 93.38 95 ALA A N 1
ATOM 703 C CA . ALA A 1 95 ? -0.126 -3.247 25.192 1.00 93.38 95 ALA A CA 1
ATOM 704 C C . ALA A 1 95 ? -0.938 -3.758 26.395 1.00 93.38 95 ALA A C 1
ATOM 706 O O . ALA A 1 95 ? -1.885 -4.538 26.252 1.00 93.38 95 ALA A O 1
ATOM 707 N N . ASN A 1 96 ? -0.465 -3.431 27.596 1.00 94.50 96 ASN A N 1
ATOM 708 C CA . ASN A 1 96 ? -0.938 -3.991 28.865 1.00 94.50 96 ASN A CA 1
ATOM 709 C C . ASN A 1 96 ? -0.949 -2.955 29.997 1.00 94.50 96 ASN A C 1
ATOM 711 O O . ASN A 1 96 ? -0.667 -3.286 31.157 1.00 94.50 96 ASN A O 1
ATOM 715 N N . LYS A 1 97 ? -1.190 -1.692 29.652 1.00 88.62 97 LYS A N 1
ATOM 716 C CA . LYS A 1 97 ? -1.299 -0.624 30.637 1.00 88.62 97 LYS A CA 1
ATOM 717 C C . LYS A 1 97 ? -2.584 -0.818 31.458 1.00 88.62 97 LYS A C 1
ATOM 719 O O . LYS A 1 97 ? -3.319 -1.797 31.370 1.00 88.62 97 LYS A O 1
ATOM 724 N N . THR A 1 98 ? -2.787 0.074 32.418 1.00 79.25 98 THR A N 1
ATOM 725 C CA . THR A 1 98 ? -3.979 0.068 33.280 1.00 79.25 98 THR A CA 1
ATOM 726 C C . THR A 1 98 ? -5.019 1.089 32.839 1.00 79.25 98 THR A C 1
ATOM 728 O O . THR A 1 98 ? -6.088 1.147 33.434 1.00 79.25 98 THR A O 1
ATOM 731 N N . ALA A 1 99 ? -4.688 1.924 31.855 1.00 79.94 99 ALA A N 1
ATOM 732 C CA . ALA A 1 99 ? -5.516 3.021 31.384 1.00 79.94 99 ALA A CA 1
ATOM 733 C C . ALA A 1 99 ? -5.901 2.770 29.929 1.00 79.94 99 ALA A C 1
ATOM 735 O O . ALA A 1 99 ? -5.052 2.385 29.130 1.00 79.94 99 ALA A O 1
ATOM 736 N N . LYS A 1 100 ? -7.167 3.032 29.605 1.00 83.50 100 LYS A N 1
ATOM 737 C CA . LYS A 1 100 ? -7.650 3.031 28.227 1.00 83.50 100 LYS A CA 1
ATOM 738 C C . LYS A 1 100 ? -7.215 4.308 27.493 1.00 83.50 100 LYS A C 1
ATOM 740 O O . LYS A 1 100 ? -7.107 5.353 28.144 1.00 83.50 100 LYS A O 1
ATOM 745 N N . PRO A 1 101 ? -7.029 4.256 26.167 1.00 86.75 101 PRO A N 1
ATOM 746 C CA . PRO A 1 101 ? -7.023 3.056 25.325 1.00 86.75 101 PRO A CA 1
ATOM 747 C C . PRO A 1 101 ? -5.697 2.276 25.421 1.00 86.75 101 PRO A C 1
ATOM 749 O O . PRO A 1 101 ? -4.648 2.846 25.726 1.00 86.75 101 PRO A O 1
ATOM 752 N N . GLU A 1 102 ? -5.729 0.982 25.096 1.00 90.12 102 GLU A N 1
ATOM 753 C CA . GLU A 1 102 ? -4.514 0.223 24.773 1.00 90.12 102 GLU A CA 1
ATOM 754 C C . GLU A 1 102 ? -4.174 0.411 23.296 1.00 90.12 102 GLU A C 1
ATOM 756 O O . GLU A 1 102 ? -5.056 0.356 22.441 1.00 90.12 102 GLU A O 1
ATOM 761 N N . GLN A 1 103 ? -2.894 0.610 22.984 1.00 85.19 103 GLN A N 1
ATOM 762 C CA . GLN A 1 103 ? -2.457 0.879 21.616 1.00 85.19 103 GLN A CA 1
ATOM 763 C C . GLN A 1 103 ? -1.172 0.137 21.279 1.00 85.19 103 GLN A C 1
ATOM 765 O O . GLN A 1 103 ? -0.225 0.136 22.068 1.00 85.19 103 GLN A O 1
ATOM 770 N N . VAL A 1 104 ? -1.126 -0.434 20.080 1.00 88.75 104 VAL A N 1
ATOM 771 C CA . VAL A 1 104 ? 0.069 -1.049 19.499 1.00 88.75 104 VAL A CA 1
ATOM 772 C C . VAL A 1 104 ? 0.259 -0.576 18.063 1.00 88.75 104 VAL A C 1
ATOM 774 O O . VAL A 1 104 ? -0.710 -0.257 17.381 1.00 88.75 104 VAL A O 1
ATOM 777 N N . SER A 1 105 ? 1.508 -0.546 17.608 1.00 83.75 105 SER A N 1
ATOM 778 C CA . SER A 1 105 ? 1.866 -0.284 16.215 1.00 83.75 105 SER A CA 1
ATOM 779 C C . SER A 1 105 ? 2.966 -1.246 15.796 1.00 83.75 105 SER A C 1
ATOM 781 O O . SER A 1 105 ? 3.828 -1.588 16.612 1.00 83.75 105 SER A O 1
ATOM 783 N N . LEU A 1 106 ? 2.934 -1.671 14.541 1.00 87.56 106 LEU A N 1
ATOM 784 C CA . LEU A 1 106 ? 3.965 -2.482 13.916 1.00 87.56 106 LEU A CA 1
ATOM 785 C C . LEU A 1 106 ? 4.220 -1.974 12.500 1.00 87.56 106 LEU A C 1
ATOM 787 O O . LEU A 1 106 ? 3.299 -1.951 11.689 1.00 87.56 106 LEU A O 1
ATOM 791 N N . ASP A 1 107 ? 5.470 -1.644 12.201 1.00 84.00 107 ASP A N 1
ATOM 792 C CA . ASP A 1 107 ? 5.887 -1.231 10.863 1.00 84.00 107 ASP A CA 1
ATOM 793 C C . ASP A 1 107 ? 6.328 -2.445 10.031 1.00 84.00 107 ASP A C 1
ATOM 795 O O . ASP A 1 107 ? 6.904 -3.403 10.553 1.00 84.00 107 ASP A O 1
ATOM 799 N N . ASN A 1 108 ? 6.106 -2.365 8.722 1.00 83.69 108 ASN A N 1
ATOM 800 C CA . ASN A 1 108 ? 6.464 -3.340 7.693 1.00 83.69 108 ASN A CA 1
ATOM 801 C C . ASN A 1 108 ? 5.994 -4.774 8.003 1.00 83.69 108 ASN A C 1
ATOM 803 O O . ASN A 1 108 ? 6.817 -5.698 8.063 1.00 83.69 108 ASN A O 1
ATOM 807 N N . PRO A 1 109 ? 4.685 -4.996 8.223 1.00 92.69 109 PRO A N 1
ATOM 808 C CA . PRO A 1 109 ? 4.169 -6.334 8.471 1.00 92.69 109 PRO A CA 1
ATOM 809 C C . PRO A 1 109 ? 4.379 -7.239 7.247 1.00 92.69 109 PRO A C 1
ATOM 811 O O . PRO A 1 109 ? 4.172 -6.841 6.102 1.00 92.69 109 PRO A O 1
ATOM 814 N N . ALA A 1 110 ? 4.744 -8.501 7.478 1.00 93.12 110 ALA A N 1
ATOM 815 C CA . ALA A 1 110 ? 4.719 -9.494 6.408 1.00 93.12 110 ALA A CA 1
ATOM 816 C C . ALA A 1 110 ? 3.266 -9.730 5.940 1.00 93.12 110 ALA A C 1
ATOM 818 O O . ALA A 1 110 ? 2.373 -9.825 6.788 1.00 93.12 110 ALA A O 1
ATOM 819 N N . PRO A 1 111 ? 3.007 -9.889 4.630 1.00 91.50 111 PRO A N 1
ATOM 820 C CA . PRO A 1 111 ? 1.675 -10.240 4.154 1.00 91.50 111 PRO A CA 1
ATOM 821 C C . PRO A 1 111 ? 1.261 -11.617 4.686 1.00 91.50 111 PRO A C 1
ATOM 823 O O . PRO A 1 111 ? 2.083 -12.533 4.774 1.00 91.50 111 PRO A O 1
ATOM 826 N N . GLY A 1 112 ? -0.017 -11.784 5.022 1.00 94.00 112 GLY A N 1
ATOM 827 C CA . GLY A 1 112 ? -0.532 -13.051 5.545 1.00 94.00 112 GLY A CA 1
ATOM 828 C C . GLY A 1 112 ? -1.752 -12.908 6.446 1.00 94.00 112 GLY A C 1
ATOM 829 O O . GLY A 1 112 ? -2.364 -11.846 6.531 1.00 94.00 112 GLY A O 1
ATOM 830 N N . GLU A 1 113 ? -2.108 -14.002 7.117 1.00 96.38 113 GLU A N 1
ATOM 831 C CA . GLU A 1 113 ? -3.183 -14.030 8.111 1.00 96.38 113 GLU A CA 1
ATOM 832 C C . GLU A 1 113 ? -2.625 -13.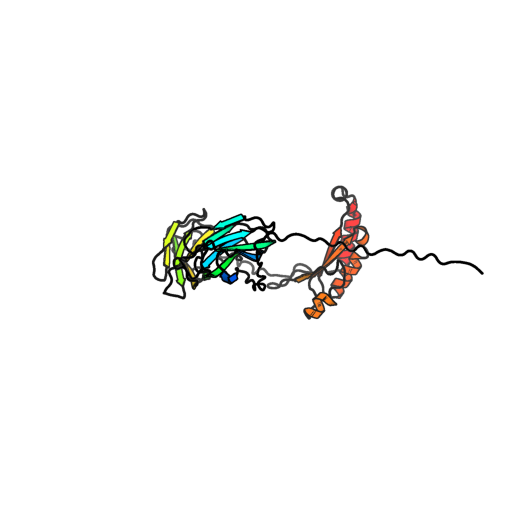639 9.479 1.00 96.38 113 GLU A C 1
ATOM 834 O O . GLU A 1 113 ? -1.868 -14.383 10.086 1.00 96.38 113 GLU A O 1
ATOM 839 N N . TRP A 1 114 ? -2.983 -12.456 9.953 1.00 97.44 114 TRP A N 1
ATOM 840 C CA . TRP A 1 114 ? -2.629 -11.934 11.266 1.00 97.44 114 TRP A CA 1
ATOM 841 C C . TRP A 1 114 ? -3.774 -12.150 12.250 1.00 97.44 114 TRP A C 1
ATOM 843 O O . TRP A 1 114 ? -4.884 -12.517 11.865 1.00 97.44 114 TRP A O 1
ATOM 853 N N . ALA A 1 115 ? -3.540 -11.903 13.538 1.00 97.81 115 ALA A N 1
ATOM 854 C CA . ALA A 1 115 ? -4.631 -11.849 14.505 1.00 97.81 115 ALA A CA 1
ATOM 855 C C . ALA A 1 115 ? -4.408 -10.783 15.572 1.00 97.81 115 ALA A C 1
ATOM 857 O O . ALA A 1 115 ? -3.287 -10.572 16.029 1.00 97.81 115 ALA A O 1
ATOM 858 N N . TYR A 1 116 ? -5.491 -10.169 16.040 1.00 97.62 116 TYR A N 1
ATOM 859 C CA . TYR A 1 116 ? -5.473 -9.421 17.293 1.00 97.62 116 TYR A CA 1
ATOM 860 C C . TYR A 1 116 ? -6.076 -10.280 18.405 1.00 97.62 116 TYR A C 1
ATOM 862 O O . TYR A 1 116 ? -6.925 -11.143 18.162 1.00 97.62 116 TYR A O 1
ATOM 870 N N . ALA A 1 117 ? -5.645 -10.059 19.643 1.00 98.06 117 ALA A N 1
ATOM 871 C CA . ALA A 1 117 ? -6.268 -10.662 20.811 1.00 98.06 117 ALA A CA 1
ATOM 872 C C . ALA A 1 117 ? -6.521 -9.630 21.903 1.00 98.06 117 ALA A C 1
ATOM 874 O O . ALA A 1 117 ? -5.742 -8.695 22.085 1.00 98.06 117 ALA A O 1
ATOM 875 N N . ILE A 1 118 ? -7.599 -9.845 22.652 1.00 98.25 118 ILE A N 1
ATOM 876 C CA . ILE A 1 118 ? -7.976 -9.027 23.800 1.00 98.25 118 ILE A CA 1
ATOM 877 C C . ILE A 1 118 ? -8.032 -9.922 25.028 1.00 98.25 118 ILE A C 1
ATOM 879 O O . ILE A 1 118 ? -8.653 -10.989 25.008 1.00 98.25 118 ILE A O 1
ATOM 883 N N . ARG A 1 119 ? -7.417 -9.467 26.119 1.00 97.81 119 ARG A N 1
ATOM 884 C CA . ARG A 1 119 ? -7.510 -10.131 27.421 1.00 97.81 119 ARG A CA 1
ATOM 885 C C . ARG A 1 119 ? -8.146 -9.211 28.442 1.00 97.81 119 ARG A C 1
ATOM 887 O O . ARG A 1 119 ? -7.600 -8.153 28.724 1.00 97.81 119 ARG A O 1
ATOM 894 N N . ASN A 1 120 ? -9.206 -9.672 29.093 1.00 97.50 120 ASN A N 1
ATOM 895 C CA . ASN A 1 120 ? -9.749 -9.014 30.272 1.00 97.50 120 ASN A CA 1
ATOM 896 C C . ASN A 1 120 ? -9.029 -9.512 31.534 1.00 97.50 120 ASN A C 1
ATOM 898 O O . ASN A 1 120 ? -9.102 -10.690 31.884 1.00 97.50 120 ASN A O 1
ATOM 902 N N . LYS A 1 121 ? -8.312 -8.624 32.230 1.00 95.88 121 LYS A N 1
ATOM 903 C CA . LYS A 1 121 ? -7.604 -8.944 33.484 1.00 95.88 121 LYS A CA 1
ATOM 904 C C . LYS A 1 121 ? -8.506 -8.866 34.715 1.00 95.88 121 LYS A C 1
ATOM 906 O O . LYS A 1 121 ? -8.094 -9.289 35.799 1.00 95.88 121 LYS A O 1
ATOM 911 N N . ASN A 1 122 ? -9.705 -8.311 34.573 1.00 94.75 122 ASN A N 1
ATOM 912 C CA . ASN A 1 122 ? -10.648 -8.157 35.662 1.00 94.75 122 ASN A CA 1
ATOM 913 C C . ASN A 1 122 ? -11.318 -9.501 35.995 1.00 94.75 122 ASN A C 1
ATOM 915 O O . ASN A 1 122 ? -11.858 -10.190 35.128 1.00 94.75 122 ASN A O 1
ATOM 919 N N . LYS A 1 123 ? -11.298 -9.865 37.283 1.00 94.00 123 LYS A N 1
ATOM 920 C CA . LYS A 1 123 ? -11.820 -11.149 37.776 1.00 94.00 123 LYS A CA 1
ATOM 921 C C . LYS A 1 123 ? -13.324 -11.153 38.040 1.00 94.00 123 LYS A C 1
ATOM 923 O O . LYS A 1 123 ? -13.895 -12.228 38.216 1.00 94.00 123 LYS A O 1
ATOM 928 N N . SER A 1 124 ? -13.957 -9.986 38.121 1.00 94.62 124 SER A N 1
ATOM 929 C CA . SER A 1 124 ? -15.341 -9.844 38.577 1.00 94.62 124 SER A CA 1
ATOM 930 C C . SER A 1 124 ? -16.294 -9.319 37.509 1.00 94.62 124 SER A C 1
ATOM 932 O O . SER A 1 124 ? -17.476 -9.653 37.576 1.00 94.62 124 SER A O 1
ATOM 934 N N . LYS A 1 125 ? -15.813 -8.570 36.510 1.00 96.12 125 LYS A N 1
ATOM 935 C CA . LYS A 1 125 ? -16.659 -7.893 35.517 1.00 96.12 125 LYS A CA 1
ATOM 936 C C . LYS A 1 125 ? -16.202 -8.112 34.071 1.00 96.12 125 LYS A C 1
ATOM 938 O O . LYS A 1 125 ? -15.009 -8.255 33.807 1.00 96.12 125 LYS A O 1
ATOM 943 N N . GLY A 1 126 ? -17.167 -8.111 33.152 1.00 96.12 126 GLY A N 1
ATOM 944 C CA . GLY A 1 126 ? -16.945 -7.940 31.713 1.00 96.12 126 GLY A CA 1
ATOM 945 C C . GLY A 1 126 ? -17.220 -6.500 31.271 1.00 96.12 126 GLY A C 1
ATOM 946 O O . GLY A 1 126 ? -17.767 -5.723 32.050 1.00 96.12 126 GLY A O 1
ATOM 947 N N . THR A 1 127 ? -16.846 -6.154 30.042 1.00 97.50 127 THR A N 1
ATOM 948 C CA . THR A 1 127 ? -17.117 -4.843 29.426 1.00 97.50 127 THR A CA 1
ATOM 949 C C . THR A 1 127 ? -17.315 -4.997 27.929 1.00 97.50 127 THR A C 1
ATOM 951 O O . THR A 1 127 ? -16.765 -5.914 27.316 1.00 97.50 127 THR A O 1
ATOM 954 N N . ASP A 1 128 ? -18.052 -4.060 27.348 1.00 94.19 128 ASP A N 1
ATOM 955 C CA . ASP A 1 128 ? -18.027 -3.834 25.909 1.00 94.19 128 ASP A CA 1
ATOM 956 C C . ASP A 1 128 ? -16.715 -3.153 25.514 1.00 94.19 128 ASP A C 1
ATOM 958 O O . ASP A 1 128 ? -16.114 -2.426 26.319 1.00 94.19 128 ASP A O 1
ATOM 962 N N . TYR A 1 129 ? -16.262 -3.433 24.298 1.00 94.50 129 TYR A N 1
ATOM 963 C CA . TYR A 1 129 ? -15.024 -2.929 23.727 1.00 94.50 129 TYR A CA 1
ATOM 964 C C . TYR A 1 129 ? -15.203 -2.542 22.258 1.00 94.50 129 TYR A C 1
ATOM 966 O O . TYR A 1 129 ? -16.085 -3.052 21.563 1.00 94.50 129 TYR A O 1
ATOM 974 N N . ILE A 1 130 ? -14.296 -1.689 21.790 1.00 89.62 130 ILE A N 1
ATOM 975 C CA . ILE A 1 130 ? -14.096 -1.346 20.385 1.00 89.62 130 ILE A CA 1
ATOM 976 C C . ILE A 1 130 ? -12.615 -1.561 20.069 1.00 89.62 130 ILE A C 1
ATOM 978 O O . ILE A 1 130 ? -11.748 -1.029 20.762 1.00 89.62 130 ILE A O 1
ATOM 982 N N . VAL A 1 131 ? -12.328 -2.358 19.042 1.00 93.88 131 VAL A N 1
ATOM 983 C CA . VAL A 1 131 ? -10.999 -2.475 18.434 1.00 93.88 131 VAL A CA 1
ATOM 984 C C . VAL A 1 131 ? -11.029 -1.777 17.093 1.00 93.88 131 VAL A C 1
ATOM 986 O O . VAL A 1 131 ? -11.867 -2.099 16.260 1.00 93.88 131 VAL A O 1
ATOM 989 N N . ASP A 1 132 ? -10.095 -0.868 16.877 1.00 87.44 132 ASP A N 1
ATOM 990 C CA . ASP A 1 132 ? -9.859 -0.243 15.586 1.00 87.44 132 ASP A CA 1
ATOM 991 C C . ASP A 1 132 ? -8.496 -0.684 15.059 1.00 87.44 132 ASP A C 1
ATOM 993 O O . ASP A 1 132 ? -7.493 -0.540 15.763 1.00 87.44 132 ASP A O 1
ATOM 997 N N . ILE A 1 133 ? -8.478 -1.274 13.866 1.00 91.00 133 ILE A N 1
ATOM 998 C CA . ILE A 1 133 ? -7.275 -1.679 13.143 1.00 91.00 133 ILE A CA 1
ATOM 999 C C . ILE A 1 133 ? -7.138 -0.752 11.945 1.00 91.00 133 ILE A C 1
ATOM 1001 O O . ILE A 1 133 ? -8.028 -0.700 11.106 1.00 91.00 133 ILE A O 1
ATOM 1005 N N . ASP A 1 134 ? -6.016 -0.059 11.865 1.00 86.62 134 ASP A N 1
ATOM 1006 C CA . ASP A 1 134 ? -5.637 0.819 10.767 1.00 86.62 134 ASP A CA 1
ATOM 1007 C C . ASP A 1 134 ? -4.475 0.159 10.022 1.00 86.62 134 ASP A C 1
ATOM 1009 O O . ASP A 1 134 ? -3.454 -0.212 10.621 1.00 86.62 134 ASP A O 1
ATOM 1013 N N . PHE A 1 135 ? -4.672 -0.053 8.724 1.00 82.88 135 PHE A N 1
ATOM 1014 C CA . PHE A 1 135 ? -3.605 -0.468 7.836 1.00 82.88 135 PHE A CA 1
ATOM 1015 C C . PHE A 1 135 ? -3.025 0.807 7.262 1.00 82.88 135 PHE A C 1
ATOM 1017 O O . PHE A 1 135 ? -3.640 1.420 6.394 1.00 82.88 135 PHE A O 1
ATOM 1024 N N . GLY A 1 136 ? -1.834 1.187 7.726 1.00 67.69 136 GLY A N 1
ATOM 1025 C CA . GLY A 1 136 ? -1.063 2.277 7.143 1.00 67.69 136 GLY A CA 1
ATOM 1026 C C . GLY A 1 136 ? -0.626 1.880 5.740 1.00 67.69 136 GLY A C 1
ATOM 1027 O O . GLY A 1 136 ? 0.519 1.491 5.527 1.00 67.69 136 GLY A O 1
ATOM 1028 N N . LEU A 1 137 ? -1.575 1.871 4.809 1.00 59.53 137 LEU A N 1
ATOM 1029 C CA . LEU A 1 137 ? -1.359 1.562 3.415 1.00 59.53 137 LEU A CA 1
ATOM 1030 C C . LEU A 1 137 ? -0.430 2.613 2.835 1.00 59.53 137 LEU A C 1
ATOM 1032 O O . LEU A 1 137 ? -0.545 3.801 3.158 1.00 59.53 137 LEU A O 1
ATOM 1036 N N . SER A 1 138 ? 0.422 2.190 1.902 1.00 45.06 138 SER A N 1
ATOM 1037 C CA . SER A 1 138 ? 1.019 3.151 0.989 1.00 45.06 138 SER A CA 1
ATOM 1038 C C . SER A 1 138 ? -0.134 3.749 0.181 1.00 45.06 138 SER A C 1
ATOM 1040 O O . SER A 1 138 ? -0.619 3.146 -0.783 1.00 45.06 138 SER A O 1
ATOM 1042 N N . GLN A 1 139 ? -0.638 4.917 0.579 1.00 41.19 139 GLN A N 1
ATOM 1043 C CA . GLN A 1 139 ? -1.444 5.688 -0.351 1.00 41.19 139 GLN A CA 1
ATOM 1044 C C . GLN A 1 139 ? -0.544 5.941 -1.566 1.00 41.19 139 GLN A C 1
ATOM 1046 O O . GLN A 1 139 ? 0.635 6.269 -1.373 1.00 41.19 139 GLN A O 1
ATOM 1051 N N . PRO A 1 140 ? -1.037 5.762 -2.809 1.00 40.69 140 PRO A N 1
ATOM 1052 C CA . PRO A 1 140 ? -0.288 6.244 -3.961 1.00 40.69 140 PRO A CA 1
ATOM 1053 C C . PRO A 1 140 ? 0.117 7.684 -3.643 1.00 40.69 140 PRO A C 1
ATOM 1055 O O . PRO A 1 140 ? -0.722 8.398 -3.081 1.00 40.69 140 PRO A O 1
ATOM 1058 N N . PRO A 1 141 ? 1.383 8.081 -3.894 1.00 43.16 141 PRO A N 1
ATOM 1059 C CA . PRO A 1 141 ? 1.880 9.380 -3.470 1.00 43.16 141 PRO A CA 1
ATOM 1060 C C . PRO A 1 141 ? 0.823 10.413 -3.850 1.00 43.16 141 PRO A C 1
ATOM 1062 O O . PRO A 1 141 ? 0.460 10.461 -5.035 1.00 43.16 141 PRO A O 1
ATOM 1065 N N . PRO A 1 142 ? 0.242 11.134 -2.867 1.00 43.59 142 PRO A N 1
ATOM 1066 C CA . PRO A 1 142 ? -0.793 12.095 -3.172 1.00 43.59 142 PRO A CA 1
ATOM 1067 C C . PRO A 1 142 ? -0.244 12.992 -4.278 1.00 43.59 142 PRO A C 1
ATOM 1069 O O . PRO A 1 142 ? 0.955 13.311 -4.244 1.00 43.59 142 PRO A O 1
ATOM 1072 N N . PRO A 1 143 ? -1.060 13.356 -5.286 1.00 45.31 143 PRO A N 1
ATOM 1073 C CA . PRO A 1 143 ? -0.611 14.321 -6.274 1.00 45.31 143 PRO A CA 1
ATOM 1074 C C . PRO A 1 143 ? 0.010 15.493 -5.506 1.00 45.31 143 PRO A C 1
ATOM 1076 O O . PRO A 1 143 ? -0.564 15.881 -4.479 1.00 45.31 143 PRO A O 1
ATOM 1079 N N . PRO A 1 144 ? 1.192 15.990 -5.927 1.00 48.91 144 PRO A N 1
ATOM 1080 C CA . PRO A 1 144 ? 1.896 17.039 -5.203 1.00 48.91 144 PRO A CA 1
ATOM 1081 C C . PRO A 1 144 ? 0.875 18.103 -4.815 1.00 48.91 144 PRO A C 1
ATOM 1083 O O . PRO A 1 144 ? 0.115 18.502 -5.709 1.00 48.91 144 PRO A O 1
ATOM 1086 N N . PRO A 1 145 ? 0.779 18.514 -3.533 1.00 51.09 145 PRO A N 1
ATOM 1087 C CA . PRO A 1 145 ? -0.130 19.570 -3.142 1.00 51.09 145 PRO A CA 1
ATOM 1088 C C . PRO A 1 145 ? 0.141 20.739 -4.065 1.00 51.09 145 PRO A C 1
ATOM 1090 O O . PRO A 1 145 ? 1.199 21.365 -4.029 1.00 51.09 145 PRO A O 1
ATOM 1093 N N . THR A 1 146 ? -0.789 20.955 -4.984 1.00 63.12 146 THR A N 1
ATOM 1094 C CA . THR A 1 146 ? -0.763 22.148 -5.799 1.00 63.12 146 THR A CA 1
ATOM 1095 C C . THR A 1 146 ? -1.167 23.250 -4.844 1.00 63.12 146 THR A C 1
ATOM 1097 O O . THR A 1 146 ? -2.087 23.052 -4.046 1.00 63.12 146 THR A O 1
ATOM 1100 N N . ASP A 1 147 ? -0.432 24.353 -4.869 1.00 77.00 147 ASP A N 1
ATOM 1101 C CA . ASP A 1 147 ? -0.633 25.483 -3.970 1.00 77.00 147 ASP A CA 1
ATOM 1102 C C . ASP A 1 147 ? -2.133 25.769 -3.742 1.00 77.00 147 ASP A C 1
ATOM 1104 O O . ASP A 1 147 ? -2.892 25.999 -4.687 1.00 77.00 147 ASP A O 1
ATOM 1108 N N . GLY A 1 148 ? -2.584 25.653 -2.490 1.00 70.69 148 GLY A N 1
ATOM 1109 C CA . GLY A 1 148 ? -3.965 25.922 -2.082 1.00 70.69 148 GLY A CA 1
ATOM 1110 C C . GLY A 1 148 ? -4.994 24.790 -2.261 1.00 70.69 148 GLY A C 1
ATOM 1111 O O . GLY A 1 148 ? -6.147 24.971 -1.844 1.00 70.69 148 GLY A O 1
ATOM 1112 N N . VAL A 1 149 ? -4.636 23.626 -2.817 1.00 75.06 149 VAL A N 1
ATOM 1113 C CA . VAL A 1 149 ? -5.550 22.470 -2.940 1.00 75.06 149 VAL A CA 1
ATOM 1114 C C . VAL A 1 149 ? -5.756 21.790 -1.582 1.00 75.06 149 VAL A C 1
ATOM 1116 O O . VAL A 1 149 ? -4.814 21.595 -0.814 1.00 75.06 149 VAL A O 1
ATOM 1119 N N . ALA A 1 150 ? -7.012 21.453 -1.272 1.00 82.62 150 ALA A N 1
ATOM 1120 C CA . ALA A 1 150 ? -7.366 20.719 -0.061 1.00 82.62 150 ALA A CA 1
ATOM 1121 C C . ALA A 1 150 ? -7.181 19.209 -0.254 1.00 82.62 150 ALA A C 1
ATOM 1123 O O . ALA A 1 150 ? -7.584 18.658 -1.277 1.00 82.62 150 ALA A O 1
ATOM 1124 N N . VAL A 1 151 ? -6.608 18.560 0.754 1.00 83.56 151 VAL A N 1
ATOM 1125 C CA . VAL A 1 151 ? -6.535 17.109 0.908 1.00 83.56 151 VAL A CA 1
ATOM 1126 C C . VAL A 1 151 ? -7.481 16.722 2.035 1.00 83.56 151 VAL A C 1
ATOM 1128 O O . VAL A 1 151 ? -7.242 17.067 3.195 1.00 83.56 151 VAL A O 1
ATOM 1131 N N . ASP A 1 152 ? -8.552 16.020 1.690 1.00 84.81 152 ASP A N 1
ATOM 1132 C CA . ASP A 1 152 ? -9.531 15.527 2.654 1.00 84.81 152 ASP A CA 1
ATOM 1133 C C . ASP A 1 152 ? -9.148 14.127 3.144 1.00 84.81 152 ASP A C 1
ATOM 1135 O O . ASP A 1 152 ? -8.522 13.346 2.427 1.00 84.81 152 ASP A O 1
ATOM 1139 N N . GLY A 1 153 ? -9.536 13.792 4.371 1.00 83.25 153 GLY A N 1
ATOM 1140 C CA . GLY A 1 153 ? -9.309 12.466 4.931 1.00 83.25 153 GLY A CA 1
ATOM 1141 C C . GLY A 1 153 ? -10.140 12.197 6.177 1.00 83.25 153 GLY A C 1
ATOM 1142 O O . GLY A 1 153 ? -10.939 13.026 6.618 1.00 83.25 153 GLY A O 1
ATOM 1143 N N . LYS A 1 154 ? -9.953 11.011 6.753 1.00 81.25 154 LYS A N 1
ATOM 1144 C CA . LYS A 1 154 ? -10.589 10.585 8.001 1.00 81.25 154 LYS A CA 1
ATOM 1145 C C . LYS A 1 154 ? -9.513 10.136 8.976 1.00 81.25 154 LYS A C 1
ATOM 1147 O O . LYS A 1 154 ? -8.617 9.395 8.602 1.00 81.25 154 LYS A O 1
ATOM 1152 N N . ILE A 1 155 ? -9.611 10.585 10.222 1.00 79.50 155 ILE A N 1
ATOM 1153 C CA . ILE A 1 155 ? -8.739 10.170 11.318 1.00 79.50 155 ILE A CA 1
ATOM 1154 C C . ILE A 1 155 ? -9.564 9.431 12.368 1.00 79.50 155 ILE A C 1
ATOM 1156 O O . ILE A 1 155 ? -10.661 9.864 12.729 1.00 79.50 155 ILE A O 1
ATOM 1160 N N . ASN A 1 156 ? -9.063 8.301 12.858 1.00 77.62 156 ASN A N 1
ATOM 1161 C CA . ASN A 1 156 ? -9.704 7.555 13.938 1.00 77.62 156 ASN A CA 1
ATOM 1162 C C . ASN A 1 156 ? -9.441 8.196 15.313 1.00 77.62 156 ASN A C 1
ATOM 1164 O O . ASN A 1 156 ? -8.716 9.186 15.436 1.00 77.62 156 ASN A O 1
ATOM 1168 N N . SER A 1 157 ? -10.072 7.654 16.357 1.00 70.69 157 SER A N 1
ATOM 1169 C CA . SER A 1 157 ? -10.108 8.212 17.718 1.00 70.69 157 SER A CA 1
ATOM 1170 C C . SER A 1 157 ? -8.735 8.505 18.319 1.00 70.69 157 SER A C 1
ATOM 1172 O O . SER A 1 157 ? -8.591 9.490 19.034 1.00 70.69 157 SER A O 1
ATOM 1174 N N . ASN A 1 158 ? -7.714 7.718 17.987 1.00 67.62 158 ASN A N 1
ATOM 1175 C CA . ASN A 1 158 ? -6.347 7.920 18.473 1.00 67.62 158 ASN A CA 1
ATOM 1176 C C . ASN A 1 158 ? -5.326 8.008 17.334 1.00 67.62 158 ASN A C 1
ATOM 1178 O O . ASN A 1 158 ? -4.160 7.645 17.509 1.00 67.62 158 ASN A O 1
ATOM 1182 N N . GLY A 1 159 ? -5.788 8.449 16.166 1.00 73.06 159 GLY A N 1
ATOM 1183 C CA . GLY A 1 159 ? -5.031 8.366 14.931 1.00 73.06 159 GLY A CA 1
ATOM 1184 C C . GLY A 1 159 ? -3.809 9.241 14.900 1.00 73.06 159 GLY A C 1
ATOM 1185 O O . GLY A 1 159 ? -3.779 10.341 15.462 1.00 73.06 159 GLY A O 1
ATOM 1186 N N . TRP A 1 160 ? -2.816 8.739 14.181 1.00 82.44 160 TRP A N 1
ATOM 1187 C CA . TRP A 1 160 ? -1.662 9.499 13.759 1.00 82.44 160 TRP A CA 1
ATOM 1188 C C . TRP A 1 160 ? -1.459 9.269 12.269 1.00 82.44 160 TRP A C 1
ATOM 1190 O O . TRP A 1 160 ? -0.955 8.228 11.863 1.00 82.44 160 TRP A O 1
ATOM 1200 N N . ILE A 1 161 ? -1.814 10.260 11.460 1.00 80.31 161 ILE A N 1
ATOM 1201 C CA . ILE A 1 161 ? -1.642 10.198 10.008 1.00 80.31 161 ILE A CA 1
ATOM 1202 C C . ILE A 1 161 ? -0.439 11.051 9.639 1.00 80.31 161 ILE A C 1
ATOM 1204 O O . ILE A 1 161 ? -0.313 12.174 10.123 1.00 80.31 161 ILE A O 1
ATOM 1208 N N . LYS A 1 162 ? 0.449 10.526 8.794 1.00 85.12 162 LYS A N 1
ATOM 1209 C CA . LYS A 1 162 ? 1.529 11.279 8.146 1.00 85.12 162 LYS A CA 1
ATOM 1210 C C . LYS A 1 162 ? 1.322 11.209 6.643 1.00 85.12 162 LYS A C 1
ATOM 1212 O O . LYS A 1 162 ? 1.147 10.122 6.107 1.00 85.12 162 LYS A O 1
ATOM 1217 N N . THR A 1 163 ? 1.390 12.347 5.971 1.00 81.44 163 THR A N 1
ATOM 1218 C CA . THR A 1 163 ? 1.182 12.429 4.527 1.00 81.44 163 THR A CA 1
ATOM 1219 C C . THR A 1 163 ? 2.360 13.161 3.890 1.00 81.44 163 THR A C 1
ATOM 1221 O O . THR A 1 163 ? 2.661 14.289 4.303 1.00 81.44 163 THR A O 1
ATOM 1224 N N . PRO A 1 164 ? 3.053 12.538 2.921 1.00 85.62 164 PRO A N 1
ATOM 1225 C CA . PRO A 1 164 ? 4.168 13.170 2.235 1.00 85.62 164 PRO A CA 1
ATOM 1226 C C . PRO A 1 164 ? 3.690 14.256 1.268 1.00 85.62 164 PRO A C 1
ATOM 1228 O O . PRO A 1 164 ? 2.592 14.181 0.716 1.00 85.62 164 PRO A O 1
ATOM 1231 N N . PHE A 1 165 ? 4.548 15.238 1.019 1.00 85.38 165 PHE A N 1
ATOM 1232 C CA . PHE A 1 165 ? 4.423 16.178 -0.085 1.00 85.38 165 PHE A CA 1
ATOM 1233 C C . PHE A 1 165 ? 5.791 16.672 -0.559 1.00 85.38 165 PHE A C 1
ATOM 1235 O O . PHE A 1 165 ? 6.767 16.618 0.184 1.00 85.38 165 PHE A O 1
ATOM 1242 N N . GLU A 1 166 ? 5.855 17.185 -1.786 1.00 87.00 166 GLU A N 1
ATOM 1243 C CA . GLU A 1 166 ? 7.086 17.755 -2.334 1.00 87.00 166 GLU A CA 1
ATOM 1244 C C . GLU A 1 166 ? 7.141 19.266 -2.082 1.00 87.00 166 GLU A C 1
ATOM 1246 O O . GLU A 1 166 ? 6.218 19.998 -2.442 1.00 87.00 166 GLU A O 1
ATOM 1251 N N . MET A 1 167 ? 8.231 19.735 -1.477 1.00 91.00 167 MET A N 1
ATOM 1252 C CA . MET A 1 167 ? 8.533 21.150 -1.286 1.00 91.00 167 MET A CA 1
ATOM 1253 C C . MET A 1 167 ? 9.221 21.714 -2.533 1.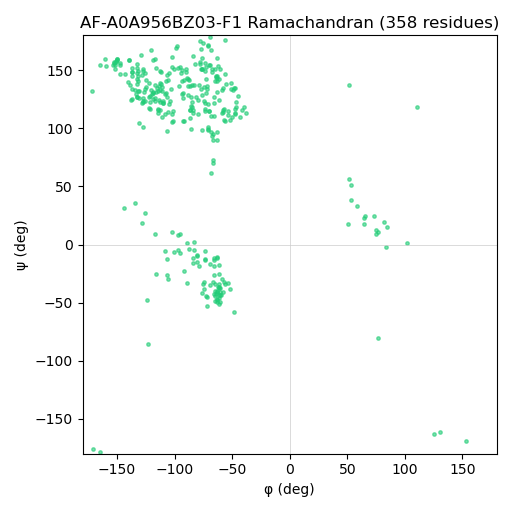00 91.00 167 MET A C 1
ATOM 1255 O O . MET A 1 167 ? 10.333 21.276 -2.857 1.00 91.00 167 MET A O 1
ATOM 1259 N N . PRO A 1 168 ? 8.624 22.708 -3.216 1.00 87.75 168 PRO A N 1
ATOM 1260 C CA . PRO A 1 168 ? 9.255 23.339 -4.366 1.00 87.75 168 PRO A CA 1
ATOM 1261 C C . PRO A 1 168 ? 10.562 24.058 -4.010 1.00 87.75 168 PRO A C 1
ATOM 1263 O O . PRO A 1 168 ? 10.810 24.444 -2.865 1.00 87.75 168 PRO A O 1
ATOM 1266 N N . ALA A 1 169 ? 11.391 24.297 -5.026 1.00 85.81 169 ALA A N 1
ATOM 1267 C CA . ALA A 1 169 ? 12.534 25.190 -4.885 1.00 85.81 169 ALA A CA 1
ATOM 1268 C C . ALA A 1 169 ? 12.097 26.655 -4.724 1.00 85.81 169 ALA A C 1
ATOM 1270 O O . ALA A 1 169 ? 11.045 27.050 -5.220 1.00 85.81 169 ALA A O 1
ATOM 1271 N N . ASN A 1 170 ? 12.947 27.464 -4.081 1.00 84.88 170 ASN A N 1
ATOM 1272 C CA . ASN A 1 170 ? 12.767 28.914 -3.916 1.00 84.88 170 ASN A CA 1
ATOM 1273 C C . ASN A 1 170 ? 11.473 29.323 -3.189 1.00 84.88 170 ASN A C 1
ATOM 1275 O O . ASN A 1 170 ? 10.903 30.367 -3.478 1.00 84.88 170 ASN A O 1
ATOM 1279 N N . VAL A 1 171 ? 11.008 28.511 -2.242 1.00 89.94 171 VAL A N 1
ATOM 1280 C CA . VAL A 1 171 ? 9.881 28.859 -1.371 1.00 89.94 171 VAL A CA 1
ATOM 1281 C C . VAL A 1 171 ? 10.403 29.671 -0.186 1.00 89.94 171 VAL A C 1
ATOM 1283 O O . VAL A 1 171 ? 11.260 29.197 0.558 1.00 89.94 171 VAL A O 1
ATOM 1286 N N . ALA A 1 172 ? 9.887 30.886 0.016 1.00 91.56 172 ALA A N 1
ATOM 1287 C CA . ALA A 1 172 ? 10.252 31.702 1.175 1.00 91.56 172 ALA A CA 1
ATOM 1288 C C . ALA A 1 172 ? 9.599 31.176 2.456 1.00 91.56 172 ALA A C 1
ATOM 1290 O O . ALA A 1 172 ? 10.184 31.262 3.533 1.00 91.56 172 ALA A O 1
ATOM 1291 N N . SER A 1 173 ? 8.396 30.607 2.353 1.00 93.94 173 SER A N 1
ATOM 1292 C CA . SER A 1 173 ? 7.768 29.889 3.460 1.00 93.94 173 SER A CA 1
ATOM 1293 C C . SER A 1 173 ? 6.685 28.925 2.991 1.00 93.94 173 SER A C 1
ATOM 1295 O O . SER A 1 173 ? 6.035 29.143 1.971 1.00 93.94 173 SER A O 1
ATOM 1297 N N . VAL A 1 174 ? 6.455 27.882 3.778 1.00 95.06 174 VAL A N 1
ATOM 1298 C CA . VAL A 1 174 ? 5.295 27.002 3.650 1.00 95.06 174 VAL A CA 1
ATOM 1299 C C . VAL A 1 174 ? 4.337 27.272 4.800 1.00 95.06 174 VAL A C 1
ATOM 1301 O O . VAL A 1 174 ? 4.749 27.469 5.945 1.00 95.06 174 VAL A O 1
ATOM 1304 N N . SER A 1 175 ? 3.044 27.258 4.510 1.00 94.75 175 SER A N 1
ATOM 1305 C CA . SER A 1 175 ? 1.991 27.290 5.515 1.00 94.75 175 SER A CA 1
ATOM 1306 C C . SER A 1 175 ? 1.007 26.156 5.291 1.00 94.75 175 SER A C 1
ATOM 1308 O O . SER A 1 175 ? 0.815 25.691 4.170 1.00 94.75 175 SER A O 1
ATOM 1310 N N . GLY A 1 176 ? 0.391 25.696 6.371 1.00 94.44 176 GLY A N 1
ATOM 1311 C CA . GLY A 1 176 ? -0.659 24.702 6.298 1.00 94.44 176 GLY A CA 1
ATOM 1312 C C . GLY A 1 176 ? -1.812 25.044 7.227 1.00 94.44 176 GLY A C 1
ATOM 1313 O O . GLY A 1 176 ? -1.604 25.617 8.297 1.00 94.44 176 GLY A O 1
ATOM 1314 N N . SER A 1 177 ? -3.018 24.664 6.821 1.00 95.00 177 SER A N 1
ATOM 1315 C CA . SER A 1 177 ? -4.251 24.809 7.589 1.00 95.00 177 SER A CA 1
ATOM 1316 C C . SER A 1 177 ? -4.971 23.470 7.649 1.00 95.00 177 SER A C 1
ATOM 1318 O O . SER A 1 177 ? -5.338 22.923 6.612 1.00 95.00 177 SER A O 1
ATOM 1320 N N . LEU A 1 178 ? -5.201 22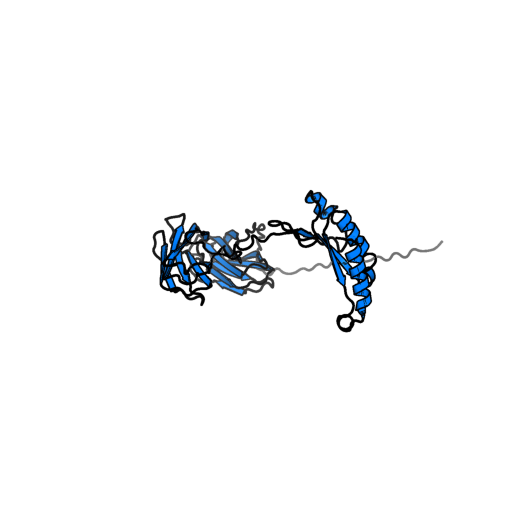.976 8.858 1.00 95.50 178 LEU A N 1
ATOM 1321 C CA . LEU A 1 178 ? -5.979 21.784 9.156 1.00 95.50 178 LEU A CA 1
ATOM 1322 C C . LEU A 1 178 ? -7.341 22.207 9.713 1.00 95.50 178 LEU A C 1
ATOM 1324 O O . LEU A 1 178 ? -7.422 22.868 10.746 1.00 95.50 178 LEU A O 1
ATOM 1328 N N . ASP A 1 179 ? -8.406 21.789 9.041 1.00 94.81 179 ASP A N 1
ATOM 1329 C CA . ASP A 1 179 ? -9.791 21.921 9.497 1.00 94.81 179 ASP A CA 1
ATOM 1330 C C . ASP A 1 179 ? -10.418 20.527 9.644 1.00 94.81 179 ASP A C 1
ATOM 1332 O O . ASP A 1 179 ? -9.926 19.547 9.082 1.00 94.81 179 ASP A O 1
ATOM 1336 N N . TRP A 1 180 ? -11.484 20.416 10.430 1.00 93.75 180 TRP A N 1
ATOM 1337 C CA . TRP A 1 180 ? -12.175 19.158 10.690 1.00 93.75 180 TRP A CA 1
ATOM 1338 C C . TRP A 1 180 ? -13.665 19.341 10.957 1.00 93.75 180 TRP A C 1
ATOM 1340 O O . TRP A 1 180 ? -14.144 20.426 11.291 1.00 93.75 180 TRP A O 1
ATOM 1350 N N . SER A 1 181 ? -14.421 18.262 10.767 1.00 89.75 181 SER A N 1
ATOM 1351 C CA . SER A 1 181 ? -15.886 18.320 10.725 1.00 89.75 181 SER A CA 1
ATOM 1352 C C . SER A 1 181 ? -16.521 18.548 12.098 1.00 89.75 181 SER A C 1
ATOM 1354 O O . SER A 1 181 ? -17.422 19.375 12.213 1.00 89.75 181 SER A O 1
ATOM 1356 N N . ASP A 1 182 ? -16.051 17.851 13.136 1.00 85.44 182 ASP A N 1
ATOM 1357 C CA . ASP A 1 182 ? -16.605 17.956 14.491 1.00 85.44 182 ASP A CA 1
ATOM 1358 C C . ASP A 1 182 ? -15.868 19.019 15.334 1.00 85.44 182 ASP A C 1
ATOM 1360 O O . ASP A 1 182 ? -14.754 18.769 15.788 1.00 85.44 182 ASP A O 1
ATOM 1364 N N . PRO A 1 183 ? -16.453 20.198 15.609 1.00 85.75 183 PRO A N 1
ATOM 1365 C CA . PRO A 1 183 ? -15.792 21.236 16.402 1.00 85.75 183 PRO A CA 1
ATOM 1366 C C . PRO A 1 183 ? -15.556 20.845 17.873 1.00 85.75 183 PRO A C 1
ATOM 1368 O O . PRO A 1 183 ? -14.848 21.567 18.571 1.00 85.75 183 PRO A O 1
ATOM 1371 N N . GLY A 1 184 ? -16.152 19.749 18.356 1.00 85.62 184 GLY A N 1
ATOM 1372 C CA . GLY A 1 184 ? -15.969 19.229 19.711 1.00 85.62 184 GLY A CA 1
ATOM 1373 C C . GLY A 1 184 ? -14.687 18.417 19.913 1.00 85.62 184 GLY A C 1
ATOM 1374 O O . GLY A 1 184 ? -14.358 18.092 21.056 1.00 85.62 184 GLY A O 1
ATOM 1375 N N . ILE A 1 185 ? -13.955 18.098 18.842 1.00 87.38 185 ILE A N 1
ATOM 1376 C CA . ILE A 1 185 ? -12.680 17.377 18.929 1.00 87.38 185 ILE A CA 1
ATOM 1377 C C . ILE A 1 185 ? -11.483 18.320 18.758 1.00 87.38 185 ILE A C 1
ATOM 1379 O O . ILE A 1 185 ? -11.576 19.396 18.169 1.00 87.38 185 ILE A O 1
ATOM 1383 N N . ASN A 1 186 ? -10.331 17.840 19.204 1.00 91.44 186 ASN A N 1
ATOM 1384 C CA . ASN A 1 186 ? -9.026 18.450 19.089 1.00 91.44 186 ASN A CA 1
ATOM 1385 C C . ASN A 1 186 ? -8.145 17.578 18.184 1.00 91.44 186 ASN A C 1
ATOM 1387 O O . ASN A 1 186 ? -7.773 16.457 18.552 1.00 91.44 186 ASN A O 1
ATOM 1391 N N . LEU A 1 187 ? -7.800 18.109 17.011 1.00 93.38 187 LEU A N 1
ATOM 1392 C CA . LEU A 1 187 ? -6.745 17.567 16.164 1.00 93.38 187 LEU A CA 1
ATOM 1393 C C . LEU A 1 187 ? -5.520 18.476 16.253 1.00 93.38 187 LEU A C 1
ATOM 1395 O O . LEU A 1 187 ? -5.649 19.691 16.259 1.00 93.38 187 LEU A O 1
ATOM 1399 N N . ASN A 1 188 ? -4.332 17.881 16.264 1.00 94.94 188 ASN A N 1
ATOM 1400 C CA . ASN A 1 188 ? -3.064 18.604 16.253 1.00 94.94 188 ASN A CA 1
ATOM 1401 C C . ASN A 1 188 ? -2.416 18.475 14.877 1.00 94.94 188 ASN A C 1
ATOM 1403 O O . ASN A 1 188 ? -2.495 17.407 14.262 1.00 94.94 188 ASN A O 1
ATOM 1407 N N . PHE A 1 189 ? -1.720 19.519 14.437 1.00 96.38 189 PHE A N 1
ATOM 1408 C CA . PHE A 1 189 ? -1.093 19.577 13.124 1.00 96.38 189 PHE A CA 1
ATOM 1409 C C . PHE A 1 189 ? 0.419 19.751 13.232 1.00 96.38 189 PHE A C 1
ATOM 1411 O O . PHE A 1 189 ? 0.899 20.633 13.939 1.00 96.38 189 PHE A O 1
ATOM 1418 N N . TYR A 1 190 ? 1.178 18.914 12.533 1.00 97.06 190 TYR A N 1
ATOM 1419 C CA . TYR A 1 190 ? 2.638 18.893 12.565 1.00 97.06 190 TYR A CA 1
ATOM 1420 C C . TYR A 1 190 ? 3.195 19.009 11.154 1.00 97.06 190 TYR A C 1
ATOM 1422 O O . TYR A 1 190 ? 2.628 18.463 10.210 1.00 97.06 190 TYR A O 1
ATOM 1430 N N . LEU A 1 191 ? 4.354 19.645 11.037 1.00 96.69 191 LEU A N 1
ATOM 1431 C CA . LEU A 1 191 ? 5.167 19.655 9.831 1.00 96.69 191 LEU A CA 1
ATOM 1432 C C . LEU A 1 191 ? 6.530 19.035 10.135 1.00 96.69 191 LEU A C 1
ATOM 1434 O O . LEU A 1 191 ? 7.199 19.414 11.103 1.00 96.69 191 LEU A O 1
ATOM 1438 N N . TYR A 1 192 ? 6.929 18.092 9.293 1.00 95.62 192 TYR A N 1
ATOM 1439 C CA . TYR A 1 192 ? 8.191 17.375 9.357 1.00 95.62 192 TYR A CA 1
ATOM 1440 C C . TYR A 1 192 ? 9.083 17.758 8.180 1.00 95.62 192 TYR A C 1
ATOM 1442 O O . TYR A 1 192 ? 8.612 17.831 7.044 1.00 95.62 192 TYR A O 1
ATOM 1450 N N . ASP A 1 193 ? 10.368 17.949 8.466 1.00 94.44 193 ASP A N 1
ATOM 1451 C CA . ASP A 1 193 ? 11.405 18.128 7.451 1.00 94.44 193 ASP A CA 1
ATOM 1452 C C . ASP A 1 193 ? 11.774 16.797 6.753 1.00 94.44 193 ASP A C 1
ATOM 1454 O O . ASP A 1 193 ? 11.332 15.724 7.192 1.00 94.44 193 ASP A O 1
ATOM 1458 N N . PRO A 1 194 ? 12.619 16.826 5.700 1.00 91.38 194 PRO A N 1
ATOM 1459 C CA . PRO A 1 194 ? 13.031 15.619 4.979 1.00 91.38 194 PRO A CA 1
ATOM 1460 C C . PRO A 1 194 ? 13.793 14.589 5.821 1.00 91.38 194 PRO A C 1
ATOM 1462 O O . PRO A 1 194 ? 13.899 13.430 5.428 1.00 91.38 194 PRO A O 1
ATOM 1465 N N . SER A 1 195 ? 14.333 14.981 6.979 1.00 84.62 195 SER A N 1
ATOM 1466 C CA . SER A 1 195 ? 14.998 14.056 7.906 1.00 84.62 195 SER A CA 1
ATOM 1467 C C . SER A 1 195 ? 14.016 13.326 8.829 1.00 84.62 195 SER A C 1
ATOM 1469 O O . SER A 1 195 ? 14.421 12.456 9.600 1.00 84.62 195 SER A O 1
ATOM 1471 N N . GLY A 1 196 ? 12.725 13.673 8.769 1.00 82.88 196 GLY A N 1
ATOM 1472 C CA . GLY A 1 196 ? 11.690 13.132 9.642 1.00 82.88 196 GLY A CA 1
ATOM 1473 C C . GLY A 1 196 ? 11.619 13.821 11.006 1.00 82.88 196 GLY A C 1
ATOM 1474 O O . GLY A 1 196 ? 11.039 13.266 11.943 1.00 82.88 196 GLY A O 1
ATOM 1475 N N . LYS A 1 197 ? 12.169 15.033 11.146 1.00 92.12 197 LYS A N 1
ATOM 1476 C CA . LYS A 1 197 ? 12.092 15.825 12.379 1.00 92.12 197 LYS A CA 1
ATOM 1477 C C . LYS A 1 197 ? 10.936 16.822 12.311 1.00 92.12 197 LYS A C 1
ATOM 1479 O O . LYS A 1 197 ? 10.766 17.514 11.315 1.00 92.12 197 LYS A O 1
ATOM 1484 N N . VAL A 1 198 ? 10.174 16.948 13.402 1.00 95.62 198 VAL A N 1
ATOM 1485 C CA . VAL A 1 198 ? 9.157 18.007 13.539 1.00 95.62 198 VAL A CA 1
ATOM 1486 C C . VAL A 1 198 ? 9.848 19.367 13.580 1.00 95.62 198 VAL A C 1
ATOM 1488 O O . VAL A 1 198 ? 10.657 19.619 14.478 1.00 95.62 198 VAL A O 1
ATOM 1491 N N . VAL A 1 199 ? 9.501 20.251 12.648 1.00 97.44 199 VAL A N 1
ATOM 1492 C CA . VAL A 1 199 ? 10.046 21.616 12.593 1.00 97.44 199 VAL A CA 1
ATOM 1493 C C . VAL A 1 199 ? 9.055 22.687 13.027 1.00 97.44 199 VAL A C 1
ATOM 1495 O O . VAL A 1 199 ? 9.468 23.718 13.549 1.00 97.44 199 VAL A O 1
ATOM 1498 N N . VAL A 1 200 ? 7.754 22.434 12.886 1.00 97.88 200 VAL A N 1
ATOM 1499 C CA . VAL A 1 200 ? 6.692 23.274 13.450 1.00 97.88 200 VAL A CA 1
ATOM 1500 C C . VAL A 1 200 ? 5.462 22.418 13.736 1.00 97.88 200 VAL A C 1
ATOM 1502 O O . VAL A 1 200 ? 5.236 21.399 13.085 1.00 97.88 200 VAL A O 1
ATOM 1505 N N . TYR A 1 201 ? 4.677 22.809 14.733 1.00 97.44 201 TYR A N 1
ATOM 1506 C CA . TYR A 1 201 ? 3.396 22.185 15.035 1.00 97.44 201 TYR A CA 1
ATOM 1507 C C . TYR A 1 201 ? 2.428 23.192 15.657 1.00 97.44 201 TYR A C 1
ATOM 1509 O O . TYR A 1 201 ? 2.849 24.211 16.205 1.00 97.44 201 TYR A O 1
ATOM 1517 N N . SER A 1 202 ? 1.137 22.879 15.594 1.00 96.75 202 SER A N 1
ATOM 1518 C CA . SER A 1 202 ? 0.066 23.569 16.304 1.00 96.75 202 SER A CA 1
ATOM 1519 C C . SER A 1 202 ? -0.827 22.537 16.986 1.00 96.75 202 SER A C 1
ATOM 1521 O O . SER A 1 202 ? -1.172 21.505 16.410 1.00 96.75 202 SER A O 1
ATOM 1523 N N . ASN A 1 203 ? -1.112 22.785 18.259 1.00 93.31 203 ASN A N 1
ATOM 1524 C CA . ASN A 1 203 ? -1.834 21.894 19.163 1.00 93.31 203 ASN A CA 1
ATOM 1525 C C . ASN A 1 203 ? -2.897 22.660 19.958 1.00 93.31 203 ASN A C 1
ATOM 1527 O O . ASN A 1 203 ? -3.075 22.437 21.162 1.00 93.31 203 ASN A O 1
ATOM 1531 N N . LYS A 1 204 ? -3.532 23.645 19.317 1.00 90.75 204 LYS A N 1
ATOM 1532 C CA . LYS A 1 204 ? -4.596 24.408 19.961 1.00 90.75 204 LYS A CA 1
ATOM 1533 C C . LYS A 1 204 ? -5.826 23.504 20.096 1.00 90.75 204 LYS A C 1
ATOM 1535 O O . LYS A 1 204 ? -5.870 22.365 19.654 1.00 90.75 204 LYS A O 1
ATOM 1540 N N . SER A 1 205 ? -6.819 23.981 20.833 1.00 80.31 205 SER A N 1
ATOM 1541 C CA . SER A 1 205 ? -8.066 23.244 21.058 1.00 80.31 205 SER A CA 1
ATOM 1542 C C . SER A 1 205 ? -9.184 23.676 20.108 1.00 80.31 205 SER A C 1
ATOM 1544 O O . SER A 1 205 ? -10.336 23.328 20.342 1.00 80.31 205 SER A O 1
ATOM 1546 N N . ALA A 1 206 ? -8.886 24.512 19.111 1.00 86.00 206 ALA A N 1
ATOM 1547 C CA . ALA A 1 206 ? -9.882 25.161 18.269 1.00 86.00 206 ALA A CA 1
ATOM 1548 C C . ALA A 1 206 ? -9.448 25.116 16.808 1.00 86.00 206 ALA A C 1
ATOM 1550 O O . ALA A 1 206 ? -8.314 25.459 16.484 1.00 86.00 206 ALA A O 1
ATOM 1551 N N . LYS A 1 207 ? -10.387 24.753 15.933 1.00 90.38 207 LYS A N 1
ATOM 1552 C CA . LYS A 1 207 ? -10.168 24.745 14.490 1.00 90.38 207 LYS A CA 1
ATOM 1553 C C . LYS A 1 207 ? -10.201 26.158 13.886 1.00 90.38 207 LYS A C 1
ATOM 1555 O O . LYS A 1 207 ? -10.957 27.003 14.377 1.00 90.38 207 LYS A O 1
ATOM 1560 N N . PRO A 1 208 ? -9.472 26.403 12.785 1.00 93.50 208 PRO A N 1
ATOM 1561 C CA . PRO A 1 208 ? -8.469 25.511 12.201 1.00 93.50 208 PRO A CA 1
ATOM 1562 C C . PRO A 1 208 ? -7.140 25.538 12.979 1.00 93.50 208 PRO A C 1
ATOM 1564 O O . PRO A 1 208 ? -6.755 26.571 13.532 1.00 93.50 208 PRO A O 1
ATOM 1567 N N . GLU A 1 209 ? -6.401 24.426 12.950 1.00 95.75 209 GLU A N 1
ATOM 1568 C CA . GLU A 1 209 ? -4.981 24.429 13.318 1.00 95.75 209 GLU A CA 1
ATOM 1569 C C . GLU A 1 209 ? -4.159 24.967 12.148 1.00 95.75 209 GLU A C 1
ATOM 1571 O O . GLU A 1 209 ? -4.373 24.579 10.999 1.00 95.75 209 GLU A O 1
ATOM 1576 N N . THR A 1 210 ? -3.181 25.827 12.424 1.00 95.44 210 THR A N 1
ATOM 1577 C CA . THR A 1 210 ? -2.323 26.399 11.382 1.00 95.44 210 THR A CA 1
ATOM 1578 C C . THR A 1 210 ? -0.854 26.300 11.750 1.00 95.44 210 THR A C 1
ATOM 1580 O O . THR A 1 210 ? -0.467 26.504 12.899 1.00 95.44 210 THR A O 1
ATOM 1583 N N . VAL A 1 211 ? -0.017 26.000 10.760 1.00 96.44 211 VAL A N 1
ATOM 1584 C CA . VAL A 1 211 ? 1.444 25.973 10.892 1.00 96.44 211 VAL A CA 1
ATOM 1585 C C . VAL A 1 211 ? 2.073 26.838 9.807 1.00 96.44 211 VAL A C 1
ATOM 1587 O O . VAL A 1 211 ? 1.524 26.965 8.713 1.00 96.44 211 VAL A O 1
ATOM 1590 N N . ARG A 1 212 ? 3.233 27.428 10.101 1.00 96.19 212 ARG A N 1
ATOM 1591 C CA . ARG A 1 212 ? 4.069 28.135 9.125 1.00 96.19 212 ARG A CA 1
ATOM 1592 C C . ARG A 1 212 ? 5.535 27.830 9.397 1.00 96.19 212 ARG A C 1
ATOM 1594 O O . ARG A 1 212 ? 5.943 27.791 10.556 1.00 96.19 212 ARG A O 1
ATOM 1601 N N . TYR A 1 213 ? 6.305 27.631 8.338 1.00 97.31 213 TYR A N 1
ATOM 1602 C CA . TYR A 1 213 ? 7.743 27.426 8.402 1.00 97.31 213 TYR A CA 1
ATOM 1603 C C . TYR A 1 213 ? 8.435 28.223 7.296 1.00 97.31 213 TYR A C 1
ATOM 1605 O O . TYR A 1 213 ? 8.083 28.088 6.124 1.00 97.31 213 TYR A O 1
ATOM 1613 N N . ASP A 1 214 ? 9.402 29.056 7.671 1.00 96.06 214 ASP A N 1
ATOM 1614 C CA . ASP A 1 214 ? 10.125 29.925 6.743 1.00 96.06 214 ASP A CA 1
ATOM 1615 C C . ASP A 1 214 ? 11.426 29.262 6.259 1.00 96.06 214 ASP A C 1
ATOM 1617 O O . ASP A 1 214 ? 12.090 28.540 7.003 1.00 96.06 214 ASP A O 1
ATOM 1621 N N . ASN A 1 215 ? 11.809 29.558 5.018 1.00 93.06 215 ASN A N 1
ATOM 1622 C CA . ASN A 1 215 ? 12.993 29.053 4.317 1.00 93.06 215 ASN A CA 1
ATOM 1623 C C . ASN A 1 215 ? 13.114 27.513 4.289 1.00 93.06 215 ASN A C 1
ATOM 1625 O O . ASN A 1 215 ? 14.166 26.976 4.658 1.00 93.06 215 ASN A O 1
ATOM 1629 N N . PRO A 1 216 ? 12.066 26.772 3.877 1.00 95.31 216 PRO A N 1
ATOM 1630 C CA . PRO A 1 216 ? 12.163 25.325 3.753 1.00 95.31 216 PRO A CA 1
ATOM 1631 C C . PRO A 1 216 ? 13.178 24.914 2.678 1.00 95.31 216 PRO A C 1
ATOM 1633 O O . PRO A 1 216 ? 13.303 25.542 1.627 1.00 95.31 216 PRO A O 1
ATOM 1636 N N . THR A 1 217 ? 13.890 23.813 2.919 1.00 94.25 217 THR A N 1
ATOM 1637 C CA . THR A 1 217 ? 14.700 23.169 1.881 1.00 94.25 217 THR A CA 1
ATOM 1638 C C . THR A 1 217 ? 13.796 22.468 0.861 1.00 94.25 217 THR A C 1
ATOM 1640 O O . THR A 1 217 ? 12.820 21.839 1.279 1.00 94.25 217 THR A O 1
ATOM 1643 N N . PRO A 1 218 ? 14.128 22.480 -0.441 1.00 90.75 218 PRO A N 1
ATOM 1644 C CA . PRO A 1 218 ? 13.394 21.700 -1.440 1.00 90.75 218 PRO A CA 1
ATOM 1645 C C . PRO A 1 218 ? 13.493 20.195 -1.145 1.00 90.75 218 PRO A C 1
ATOM 1647 O O . PRO A 1 218 ? 14.483 19.760 -0.547 1.00 90.75 218 PRO A O 1
ATOM 1650 N N . GLY A 1 219 ? 12.512 19.400 -1.576 1.00 88.00 219 GLY A N 1
ATOM 1651 C CA . GLY A 1 219 ? 12.522 17.940 -1.404 1.00 88.00 219 GLY A CA 1
ATOM 1652 C C . GLY A 1 219 ? 11.279 17.374 -0.706 1.00 88.00 219 GLY A C 1
ATOM 1653 O O . GLY A 1 219 ? 10.278 18.079 -0.572 1.00 88.00 219 GLY A O 1
ATOM 1654 N N . PRO A 1 220 ? 11.341 16.127 -0.203 1.00 88.56 220 PRO A N 1
ATOM 1655 C CA . PRO A 1 220 ? 10.198 15.461 0.411 1.00 88.56 220 PRO A CA 1
ATOM 1656 C C . PRO A 1 220 ? 9.976 15.938 1.848 1.00 88.56 220 PRO A C 1
ATOM 1658 O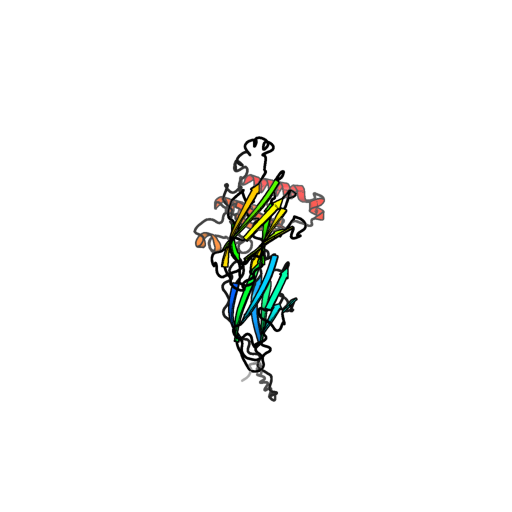 O . PRO A 1 220 ? 10.859 15.840 2.695 1.00 88.56 220 PRO A O 1
ATOM 1661 N N . TRP A 1 221 ? 8.778 16.423 2.137 1.00 93.88 221 TRP A N 1
ATOM 1662 C CA . TRP A 1 221 ? 8.323 16.841 3.461 1.00 93.88 221 TRP A CA 1
ATOM 1663 C C . TRP A 1 221 ? 7.099 16.031 3.870 1.00 93.88 221 TRP A C 1
ATOM 1665 O O . TRP A 1 221 ? 6.484 15.361 3.044 1.00 93.88 221 TRP A O 1
ATOM 1675 N N . PHE A 1 222 ? 6.711 16.104 5.143 1.00 91.00 222 PHE A N 1
ATOM 1676 C CA . PHE A 1 222 ? 5.475 15.473 5.603 1.00 91.00 222 PHE A CA 1
ATOM 1677 C C . PHE A 1 222 ? 4.669 16.440 6.447 1.00 91.00 222 PHE A C 1
ATOM 1679 O O . PHE A 1 222 ? 5.212 17.101 7.333 1.00 91.00 222 PHE A O 1
ATOM 1686 N N . PHE A 1 223 ? 3.359 16.465 6.242 1.00 93.19 223 PHE A N 1
ATOM 1687 C CA . PHE A 1 223 ? 2.463 16.942 7.282 1.00 93.19 223 PHE A CA 1
ATOM 1688 C C . PHE A 1 223 ? 1.947 15.754 8.088 1.00 93.19 223 PHE A C 1
ATOM 1690 O O . PHE A 1 223 ? 1.870 14.633 7.585 1.00 93.19 223 PHE A O 1
ATOM 1697 N N . ALA A 1 224 ? 1.607 15.980 9.351 1.00 91.44 224 ALA A N 1
ATOM 1698 C CA . ALA A 1 224 ? 0.989 14.955 10.173 1.00 91.44 224 ALA A CA 1
ATOM 1699 C C . ALA A 1 224 ? -0.165 15.501 10.996 1.00 91.44 224 ALA A C 1
ATOM 1701 O O . ALA A 1 224 ? -0.140 16.648 11.443 1.00 91.44 224 ALA A O 1
ATOM 1702 N N . ILE A 1 225 ? -1.147 14.643 11.231 1.00 93.31 225 ILE A N 1
ATOM 1703 C CA . ILE A 1 225 ? -2.347 14.939 11.997 1.00 93.31 225 ILE A CA 1
ATOM 1704 C C . ILE A 1 225 ? -2.410 13.942 13.142 1.00 93.31 225 ILE A C 1
ATOM 1706 O O . ILE A 1 225 ? -2.349 12.733 12.920 1.00 93.31 225 ILE A O 1
ATOM 1710 N N . LYS A 1 226 ? -2.541 14.448 14.367 1.00 89.81 226 LYS A N 1
ATOM 1711 C CA . LYS A 1 226 ? -2.726 13.617 15.558 1.00 89.81 226 LYS A CA 1
ATOM 1712 C C . LYS A 1 226 ? -4.071 13.910 16.191 1.00 89.81 226 LYS A C 1
ATOM 1714 O O . LYS A 1 226 ? -4.323 15.052 16.582 1.00 89.81 226 LYS 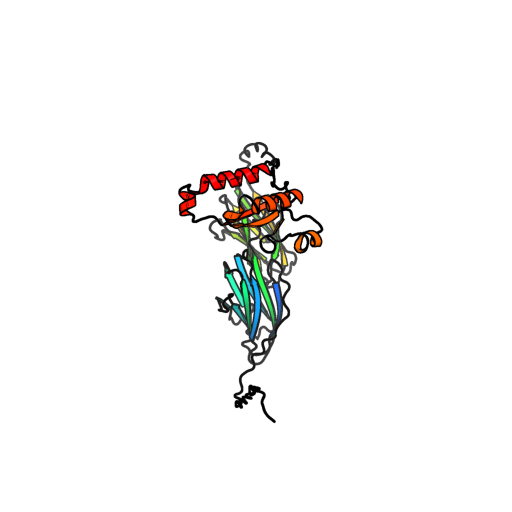A O 1
ATOM 1719 N N . ASN A 1 227 ? -4.875 12.877 16.401 1.00 87.31 227 ASN A N 1
ATOM 1720 C CA . ASN A 1 227 ? -6.087 13.004 17.191 1.00 87.31 227 ASN A CA 1
ATOM 1721 C C . ASN A 1 227 ? -5.747 13.134 18.684 1.00 87.31 227 ASN A C 1
ATOM 1723 O O . ASN A 1 227 ? -5.142 12.242 19.278 1.00 87.31 227 ASN A O 1
ATOM 1727 N N . GLY A 1 228 ? -6.095 14.274 19.281 1.00 83.62 228 GLY A N 1
ATOM 1728 C CA . GLY A 1 228 ? -5.923 14.538 20.709 1.00 83.62 228 GLY A CA 1
ATOM 1729 C C . GLY A 1 228 ? -7.170 14.255 21.550 1.00 83.62 228 GLY A C 1
ATOM 1730 O O . GLY A 1 228 ? -7.088 14.335 22.773 1.00 83.62 228 GLY A O 1
ATOM 1731 N N . SER A 1 229 ? -8.308 13.946 20.922 1.00 82.12 229 SER A N 1
ATOM 1732 C CA . SER A 1 229 ? -9.620 13.902 21.577 1.00 82.12 229 SER A CA 1
ATOM 1733 C C . SER A 1 229 ? -10.194 12.517 21.824 1.00 82.12 229 SER A C 1
ATOM 1735 O O . SER A 1 229 ? -11.176 12.419 22.556 1.00 82.12 229 SER A O 1
ATOM 1737 N N . GLY A 1 230 ? -9.641 11.452 21.242 1.00 75.12 230 GLY A N 1
ATOM 1738 C CA . GLY A 1 230 ? -10.209 10.114 21.435 1.00 75.12 230 GLY A CA 1
ATOM 1739 C C . GLY A 1 230 ? -11.478 9.857 20.612 1.00 75.12 230 GLY A C 1
ATOM 1740 O O . GLY A 1 230 ? -12.152 8.860 20.848 1.00 75.12 230 GLY A O 1
ATOM 1741 N N . VAL A 1 231 ? -11.834 10.728 19.658 1.00 76.75 231 VAL A N 1
ATOM 1742 C CA . VAL A 1 231 ? -13.062 10.621 18.842 1.00 76.75 231 VAL A CA 1
ATOM 1743 C C . VAL A 1 231 ? -12.722 10.795 17.365 1.00 76.75 231 VAL A C 1
ATOM 1745 O O . VAL A 1 231 ? -12.079 11.775 16.998 1.00 76.75 231 VAL A O 1
ATOM 1748 N N . ALA A 1 232 ? -13.124 9.840 16.523 1.00 76.25 232 ALA A N 1
ATOM 1749 C CA . ALA A 1 232 ? -12.841 9.854 15.086 1.00 76.25 232 ALA A CA 1
ATOM 1750 C C . ALA A 1 232 ? -13.521 11.031 14.365 1.00 76.25 232 ALA A C 1
ATOM 1752 O O . ALA A 1 232 ? -14.595 11.471 14.768 1.00 76.25 232 ALA A O 1
ATOM 1753 N N . SER A 1 233 ? -12.925 11.517 13.274 1.00 84.19 233 SER A N 1
ATOM 1754 C CA . SER A 1 233 ? -13.464 12.644 12.508 1.00 84.19 233 SER A CA 1
ATOM 1755 C C . SER A 1 233 ? -12.914 12.736 11.096 1.00 84.19 233 SER A C 1
ATOM 1757 O O . SER A 1 233 ? -11.840 12.220 10.796 1.00 84.19 233 SER A O 1
ATOM 1759 N N . ASN A 1 234 ? -13.642 13.443 10.238 1.00 85.56 234 ASN A N 1
ATOM 1760 C CA . ASN A 1 234 ? -13.153 13.832 8.923 1.00 85.56 234 ASN A CA 1
ATOM 1761 C C . ASN A 1 234 ? -12.396 15.158 9.024 1.00 85.56 234 ASN A C 1
ATOM 1763 O O . ASN A 1 234 ? -12.824 16.071 9.741 1.00 85.56 234 ASN A O 1
ATOM 1767 N N . TYR A 1 235 ? -11.313 15.281 8.269 1.00 91.75 235 TYR A N 1
ATOM 1768 C CA . TYR A 1 235 ? -10.469 16.465 8.211 1.00 91.75 235 TYR A CA 1
ATOM 1769 C C . TYR A 1 235 ? -10.225 16.920 6.771 1.00 91.75 235 TYR A C 1
ATOM 1771 O O . TYR A 1 235 ? -10.387 16.149 5.829 1.00 91.75 235 TYR A O 1
ATOM 1779 N N . SER A 1 236 ? -9.781 18.168 6.631 1.00 92.31 236 SER A N 1
ATOM 1780 C CA . SER A 1 236 ? -9.254 18.745 5.396 1.00 92.31 236 SER A CA 1
ATOM 1781 C C . SER A 1 236 ? -7.962 19.505 5.697 1.00 92.31 236 SER A C 1
ATOM 1783 O O . SER A 1 236 ? -7.946 20.356 6.590 1.00 92.31 236 SER A O 1
ATOM 1785 N N . VAL A 1 237 ? -6.893 19.237 4.951 1.00 93.12 237 VAL A N 1
ATOM 1786 C CA . VAL A 1 237 ? -5.617 19.962 5.030 1.00 93.12 237 VAL A CA 1
ATOM 1787 C C . VAL A 1 237 ? -5.410 20.776 3.765 1.00 93.12 237 VAL A C 1
ATOM 1789 O O . VAL A 1 237 ? -5.523 20.252 2.665 1.00 93.12 237 VAL A O 1
ATOM 1792 N N . ARG A 1 238 ? -5.052 22.051 3.906 1.00 91.31 238 ARG A N 1
ATOM 1793 C CA . ARG A 1 238 ? -4.577 22.897 2.804 1.00 91.31 238 ARG A CA 1
ATOM 1794 C C . ARG A 1 238 ? -3.127 23.272 3.048 1.00 91.31 238 ARG A C 1
ATOM 1796 O O . ARG A 1 238 ? -2.811 23.720 4.147 1.00 91.31 238 ARG A O 1
ATOM 1803 N N . ILE A 1 239 ? -2.282 23.127 2.032 1.00 92.19 239 ILE A N 1
ATOM 1804 C CA . ILE A 1 239 ? -0.886 23.581 2.042 1.00 92.19 239 ILE A CA 1
ATOM 1805 C C . ILE A 1 239 ? -0.752 24.745 1.061 1.00 92.19 239 ILE A C 1
ATOM 1807 O O . ILE A 1 239 ? -1.301 24.685 -0.040 1.00 92.19 239 ILE A O 1
ATOM 1811 N N . ALA A 1 240 ? -0.054 25.800 1.471 1.00 91.56 240 ALA A N 1
ATOM 1812 C CA . ALA A 1 240 ? 0.219 26.968 0.645 1.00 91.56 240 ALA A CA 1
ATOM 1813 C C . ALA A 1 240 ? 1.696 27.374 0.715 1.00 91.56 240 ALA A C 1
ATOM 1815 O O . ALA A 1 240 ? 2.306 27.323 1.790 1.00 91.56 240 ALA A O 1
ATOM 1816 N N . PHE A 1 241 ? 2.249 27.809 -0.416 1.00 90.69 241 PHE A N 1
ATOM 1817 C CA . PHE A 1 241 ? 3.649 28.217 -0.558 1.00 90.69 241 PHE A CA 1
ATOM 1818 C C . PHE A 1 241 ? 3.736 29.719 -0.842 1.00 90.69 241 PHE A C 1
ATOM 1820 O O . PHE A 1 241 ? 3.156 30.213 -1.801 1.00 90.69 241 PHE A O 1
ATOM 1827 N N . ASP A 1 242 ? 4.477 30.453 -0.018 1.00 88.19 242 ASP A N 1
ATOM 1828 C CA . ASP A 1 242 ? 4.652 31.903 -0.132 1.00 88.19 242 ASP A CA 1
ATOM 1829 C C . ASP A 1 242 ? 6.094 32.247 -0.529 1.00 88.19 242 ASP A C 1
ATOM 1831 O O . ASP A 1 242 ? 7.047 31.534 -0.193 1.00 88.19 242 ASP A O 1
ATOM 1835 N N . GLY A 1 243 ? 6.245 33.343 -1.271 1.00 71.81 243 GLY A N 1
ATOM 1836 C CA . GLY A 1 243 ? 7.511 33.807 -1.830 1.00 71.81 243 GLY A CA 1
ATOM 1837 C C . GLY A 1 243 ? 8.123 32.874 -2.870 1.00 71.81 243 GLY A C 1
ATOM 1838 O O . GLY A 1 243 ? 9.329 32.938 -3.089 1.00 71.81 243 GLY A O 1
ATOM 1839 N N . SER A 1 244 ? 7.305 32.050 -3.530 1.00 54.78 244 SER A N 1
ATOM 1840 C CA . SER A 1 244 ? 7.643 31.485 -4.832 1.00 54.78 244 SER A CA 1
ATOM 1841 C C . SER A 1 244 ? 7.686 32.624 -5.854 1.00 54.78 244 SER A C 1
ATOM 1843 O O . SER A 1 244 ? 6.806 32.758 -6.698 1.00 54.78 244 SER A O 1
ATOM 1845 N N . ASP A 1 245 ? 8.695 33.497 -5.766 1.00 46.62 245 ASP A N 1
ATOM 1846 C CA . ASP A 1 245 ? 9.059 34.313 -6.917 1.00 46.62 245 ASP A CA 1
ATOM 1847 C C . ASP A 1 245 ? 9.396 33.298 -8.009 1.00 46.62 245 ASP A C 1
ATOM 1849 O O . ASP A 1 245 ? 10.322 32.492 -7.817 1.00 46.62 245 ASP A O 1
ATOM 1853 N N . PRO A 1 246 ? 8.605 33.205 -9.091 1.00 44.09 246 PRO A N 1
ATOM 1854 C CA . PRO A 1 246 ? 8.928 32.284 -10.145 1.00 44.09 246 PRO A CA 1
ATOM 1855 C C . PRO A 1 246 ? 10.201 32.842 -10.772 1.00 44.09 246 PRO A C 1
ATOM 1857 O O . PRO A 1 246 ? 10.149 33.646 -11.700 1.00 44.09 246 PRO A O 1
ATOM 1860 N N . ALA A 1 247 ? 11.368 32.375 -10.309 1.00 48.22 247 ALA A N 1
ATOM 1861 C CA . ALA A 1 247 ? 12.497 32.198 -11.205 1.00 48.22 247 ALA A CA 1
ATOM 1862 C C . ALA A 1 247 ? 11.865 31.606 -12.462 1.00 48.22 247 ALA A C 1
ATOM 1864 O O . ALA A 1 247 ? 11.205 30.571 -12.305 1.00 48.22 247 ALA A O 1
ATOM 1865 N N . PRO A 1 248 ? 11.895 32.318 -13.611 1.00 40.38 248 PRO A N 1
ATOM 1866 C CA . PRO A 1 248 ? 11.009 32.041 -14.727 1.00 40.38 248 PRO A CA 1
ATOM 1867 C C . PRO A 1 248 ? 11.073 30.551 -14.940 1.00 40.38 248 PRO A C 1
ATOM 1869 O O . PRO A 1 248 ? 12.155 30.027 -15.226 1.00 40.38 248 PRO A O 1
ATOM 1872 N N . ALA A 1 249 ? 9.949 29.875 -14.666 1.00 48.16 249 ALA A N 1
ATOM 1873 C CA . ALA A 1 249 ? 9.839 28.461 -14.948 1.00 48.16 249 ALA A CA 1
ATOM 1874 C C . ALA A 1 249 ? 10.383 28.349 -16.369 1.00 48.16 249 ALA A C 1
ATOM 1876 O O . ALA A 1 249 ? 9.918 29.144 -17.200 1.00 48.16 249 ALA A O 1
ATOM 1877 N N . PRO A 1 250 ? 11.430 27.533 -16.635 1.00 41.81 250 PRO A N 1
ATOM 1878 C CA . PRO A 1 250 ? 11.934 27.407 -17.993 1.00 41.81 250 PRO A CA 1
ATOM 1879 C C . PRO A 1 250 ? 10.686 27.198 -18.820 1.00 41.81 250 PRO A C 1
ATOM 1881 O O . PRO A 1 250 ? 9.943 26.276 -18.472 1.00 41.81 250 PRO A O 1
ATOM 1884 N N . THR A 1 251 ? 10.383 28.140 -19.737 1.00 40.50 251 THR A N 1
ATOM 1885 C CA . THR A 1 251 ? 9.131 28.144 -20.506 1.00 40.50 251 THR A CA 1
ATOM 1886 C C . THR A 1 251 ? 8.874 26.694 -20.799 1.00 40.50 251 THR A C 1
ATOM 1888 O O . THR A 1 251 ? 9.784 26.126 -21.412 1.00 40.50 251 THR A O 1
ATOM 1891 N N . PRO A 1 252 ? 7.816 26.056 -20.248 1.00 41.25 252 PRO A N 1
ATOM 1892 C CA . PRO A 1 252 ? 7.686 24.627 -20.394 1.00 41.25 252 PRO A CA 1
ATOM 1893 C C . PRO A 1 252 ? 7.701 24.443 -21.894 1.00 41.25 252 PRO A C 1
ATOM 1895 O O . PRO A 1 252 ? 6.775 24.883 -22.576 1.00 41.25 252 PRO A O 1
ATOM 1898 N N . THR A 1 253 ? 8.814 23.921 -22.424 1.00 48.44 253 THR A N 1
ATOM 1899 C CA . THR A 1 253 ? 8.844 23.363 -23.763 1.00 48.44 253 THR A CA 1
ATOM 1900 C C . THR A 1 253 ? 7.647 22.462 -23.688 1.00 48.44 253 THR A C 1
ATOM 1902 O O . THR A 1 253 ? 7.716 21.591 -22.812 1.00 48.44 253 THR A O 1
ATOM 1905 N N . PRO A 1 254 ? 6.540 22.781 -24.399 1.00 35.56 254 PRO A N 1
ATOM 1906 C CA . PRO A 1 254 ? 5.232 22.210 -24.126 1.00 35.56 254 PRO A CA 1
ATOM 1907 C C . PRO A 1 254 ? 5.506 20.751 -23.899 1.00 35.56 254 PRO A C 1
ATOM 1909 O O . PRO A 1 254 ? 6.038 20.133 -24.825 1.00 35.56 254 PRO A O 1
ATOM 1912 N N . THR A 1 255 ? 5.372 20.286 -22.642 1.00 47.88 255 THR A N 1
ATOM 1913 C CA . THR A 1 255 ? 5.738 18.909 -22.316 1.00 47.88 255 THR A CA 1
ATOM 1914 C C . THR A 1 255 ? 4.933 18.154 -23.330 1.00 47.88 255 THR A C 1
ATOM 1916 O O . THR A 1 255 ? 3.711 18.348 -23.295 1.00 47.88 255 THR A O 1
ATOM 1919 N N . PRO A 1 256 ? 5.575 17.502 -24.325 1.00 41.53 256 PRO A N 1
ATOM 1920 C CA . PRO A 1 256 ? 4.837 16.979 -25.450 1.00 41.53 256 PRO A CA 1
ATOM 1921 C C . PRO A 1 256 ? 3.780 16.146 -24.774 1.00 41.53 256 PRO A C 1
ATOM 1923 O O . PRO A 1 256 ? 4.148 15.268 -23.989 1.00 41.53 256 PRO A O 1
ATOM 1926 N N . THR A 1 257 ? 2.503 16.539 -24.910 1.00 49.88 257 THR A N 1
ATOM 1927 C CA . THR A 1 257 ? 1.405 15.746 -24.366 1.00 49.88 257 THR A CA 1
ATOM 1928 C C . THR A 1 257 ? 1.759 14.368 -24.852 1.00 49.88 257 THR A C 1
ATOM 1930 O O . THR A 1 257 ? 1.896 14.270 -26.076 1.00 49.88 257 THR A O 1
ATOM 1933 N N . PRO A 1 258 ? 2.103 13.409 -23.963 1.00 50.25 258 PRO A N 1
ATOM 1934 C CA . PRO A 1 258 ? 2.688 12.169 -24.410 1.00 50.25 258 PRO A CA 1
ATOM 1935 C C . PRO A 1 258 ? 1.676 11.642 -25.396 1.00 50.25 258 PRO A C 1
ATOM 1937 O O . PRO A 1 258 ? 0.540 11.327 -25.040 1.00 50.25 258 PRO A O 1
ATOM 1940 N N . SER A 1 259 ? 2.040 11.732 -26.672 1.00 53.53 259 SER A N 1
ATOM 1941 C CA . SER A 1 259 ? 1.208 11.212 -27.716 1.00 53.53 259 SER A CA 1
ATOM 1942 C C . SER A 1 259 ? 1.405 9.748 -27.463 1.00 53.53 259 SER A C 1
ATOM 1944 O O . SER A 1 259 ? 2.455 9.202 -27.794 1.00 53.53 259 SER A O 1
ATOM 1946 N N . CYS A 1 260 ? 0.450 9.131 -26.773 1.00 51.84 260 CYS A N 1
ATOM 1947 C CA . CYS A 1 260 ? 0.324 7.690 -26.729 1.00 51.84 260 CYS A CA 1
ATOM 1948 C C . CYS A 1 260 ? -0.106 7.263 -28.132 1.00 51.84 260 CYS A C 1
ATOM 1950 O O . CYS A 1 260 ? -1.208 6.766 -28.357 1.00 51.84 260 CYS A O 1
ATOM 1952 N N . THR A 1 261 ? 0.757 7.546 -29.103 1.00 60.88 261 THR A N 1
ATOM 1953 C CA . THR A 1 261 ? 0.788 6.852 -30.360 1.00 60.88 261 THR A CA 1
ATOM 1954 C C . THR A 1 261 ? 1.086 5.417 -29.964 1.00 60.88 261 THR A C 1
ATOM 1956 O O . THR A 1 261 ? 1.986 5.134 -29.173 1.00 60.88 261 THR A O 1
ATOM 1959 N N . SER A 1 262 ? 0.221 4.509 -30.391 1.00 63.53 262 SER A N 1
ATOM 1960 C CA . SER A 1 262 ? 0.407 3.090 -30.138 1.00 63.53 262 SER A CA 1
ATOM 1961 C C . SER A 1 262 ? 1.641 2.630 -30.913 1.00 63.53 262 SER A C 1
ATOM 1963 O O . SER A 1 262 ? 1.518 2.244 -32.070 1.00 63.53 262 SER A O 1
ATOM 1965 N N . ASP A 1 263 ? 2.820 2.702 -30.297 1.00 74.81 263 ASP A N 1
ATOM 1966 C CA . ASP A 1 263 ? 4.085 2.397 -30.979 1.00 74.81 263 ASP A CA 1
ATOM 1967 C C . ASP A 1 263 ? 4.299 0.896 -31.237 1.00 74.81 263 ASP A C 1
ATOM 1969 O O . ASP A 1 263 ? 5.186 0.525 -32.004 1.00 74.81 263 ASP A O 1
ATOM 1973 N N . PHE A 1 264 ? 3.495 0.019 -30.625 1.00 78.81 264 PHE A N 1
ATOM 1974 C CA . PHE A 1 264 ? 3.578 -1.426 -30.835 1.00 78.81 264 PHE A CA 1
ATOM 1975 C C . PHE A 1 264 ? 2.235 -2.145 -30.592 1.00 78.81 264 PHE A C 1
ATOM 1977 O O . PHE A 1 264 ? 1.397 -1.651 -29.824 1.00 78.81 264 PHE A O 1
ATOM 1984 N N . PRO A 1 265 ? 2.022 -3.320 -31.218 1.00 68.50 265 PRO A N 1
ATOM 1985 C CA . PRO A 1 265 ? 0.897 -4.206 -30.931 1.00 68.50 265 PRO A CA 1
ATOM 1986 C C . PRO A 1 265 ? 0.871 -4.604 -29.448 1.00 68.50 265 PRO A C 1
ATOM 1988 O O . PRO A 1 265 ? 1.814 -5.187 -28.921 1.00 68.50 265 PRO A O 1
ATOM 1991 N N . GLY A 1 266 ? -0.185 -4.214 -28.734 1.00 77.25 266 GLY A N 1
ATOM 1992 C CA . GLY A 1 266 ? -0.306 -4.449 -27.290 1.00 77.25 266 GLY A CA 1
ATOM 1993 C C . GLY A 1 266 ? -0.001 -3.245 -26.395 1.00 77.25 266 GLY A C 1
ATOM 1994 O O . GLY A 1 266 ? -0.129 -3.370 -25.179 1.00 77.25 266 GLY A O 1
ATOM 1995 N N . ASN A 1 267 ? 0.317 -2.072 -26.952 1.00 83.31 267 ASN A N 1
ATOM 1996 C CA . ASN A 1 267 ? 0.338 -0.830 -26.179 1.00 83.31 267 ASN A CA 1
ATOM 1997 C C . ASN A 1 267 ? -1.109 -0.432 -25.797 1.00 83.31 267 ASN A C 1
ATOM 1999 O O . ASN A 1 267 ? -1.920 -0.180 -26.698 1.00 83.31 267 ASN A O 1
ATOM 2003 N N . PRO A 1 268 ? -1.495 -0.414 -24.505 1.00 83.75 268 PRO A N 1
ATOM 2004 C CA . PRO A 1 268 ? -2.827 0.035 -24.121 1.00 83.75 268 PRO A CA 1
ATOM 2005 C C . PRO A 1 268 ? -3.005 1.518 -24.468 1.00 83.75 268 PRO A C 1
ATOM 2007 O O . PRO A 1 268 ? -2.082 2.325 -24.374 1.00 83.75 268 PRO A O 1
ATOM 2010 N N . LYS A 1 269 ? -4.223 1.903 -24.860 1.00 82.31 269 LYS A N 1
ATOM 2011 C CA . LYS A 1 269 ? -4.550 3.317 -25.097 1.00 82.31 269 LYS A CA 1
ATOM 2012 C C . LYS A 1 269 ? -4.357 4.120 -23.807 1.00 82.31 269 LYS A C 1
ATOM 2014 O O . LYS A 1 269 ? -4.564 3.592 -22.713 1.00 82.31 269 LYS A O 1
ATOM 2019 N N . ALA A 1 270 ? -4.034 5.406 -23.932 1.00 79.81 270 ALA A N 1
ATOM 2020 C CA . ALA A 1 270 ? -3.956 6.309 -22.784 1.00 79.81 270 ALA A CA 1
ATOM 2021 C C . ALA A 1 270 ? -5.218 6.204 -21.907 1.00 79.81 270 ALA A C 1
ATOM 2023 O O . ALA A 1 270 ? -6.339 6.206 -22.419 1.00 79.81 270 ALA A O 1
ATOM 2024 N N . GLY A 1 271 ? -5.025 6.092 -20.591 1.00 83.12 271 GLY A N 1
ATOM 2025 C CA . GLY A 1 271 ? -6.121 5.928 -19.630 1.00 83.12 271 GLY A CA 1
ATOM 2026 C C . GLY A 1 271 ? -6.759 4.534 -19.605 1.00 83.12 271 GLY A C 1
ATOM 2027 O O . GLY A 1 271 ? -7.777 4.355 -18.944 1.00 83.12 271 GLY A O 1
ATOM 2028 N N . THR A 1 272 ? -6.185 3.544 -20.297 1.00 86.00 272 THR A N 1
ATOM 2029 C CA . THR A 1 272 ? -6.637 2.147 -20.238 1.00 86.00 272 THR A CA 1
ATOM 2030 C C . THR A 1 272 ? -5.562 1.244 -19.649 1.00 86.00 272 THR A C 1
ATOM 2032 O O . THR A 1 272 ? -4.368 1.509 -19.767 1.00 86.00 272 THR A O 1
ATOM 2035 N N . VAL A 1 273 ? -6.000 0.157 -19.017 1.00 87.31 273 VAL A N 1
ATOM 2036 C CA . VAL A 1 273 ? -5.138 -0.936 -18.566 1.00 87.31 273 VAL A CA 1
ATOM 2037 C C . VAL A 1 273 ? -5.654 -2.236 -19.162 1.00 87.31 273 VAL A C 1
ATOM 2039 O O . VAL A 1 273 ? -6.865 -2.445 -19.260 1.00 87.31 273 VAL A O 1
ATOM 2042 N N . TYR A 1 274 ? -4.744 -3.120 -19.561 1.00 91.31 274 TYR A N 1
ATOM 2043 C CA . TYR A 1 274 ? -5.117 -4.475 -19.939 1.00 91.31 274 TYR A CA 1
ATOM 2044 C C . TYR A 1 274 ? -5.111 -5.378 -18.716 1.00 91.31 274 TYR A C 1
ATOM 2046 O O . TYR A 1 274 ? -4.135 -5.452 -17.972 1.00 91.31 274 TYR A O 1
ATOM 2054 N N . TRP A 1 275 ? -6.216 -6.090 -18.533 1.00 92.00 275 TRP A N 1
ATOM 2055 C CA . TRP A 1 275 ? -6.308 -7.164 -17.561 1.00 92.00 275 TRP A CA 1
ATOM 2056 C C . TRP A 1 275 ? -5.949 -8.494 -18.230 1.00 92.00 275 TRP A C 1
ATOM 2058 O O . TRP A 1 275 ? -6.298 -8.734 -19.387 1.00 92.00 275 TRP A O 1
ATOM 2068 N N . GLY A 1 276 ? -5.233 -9.355 -17.511 1.00 94.31 276 GLY A N 1
ATOM 2069 C CA . GLY A 1 276 ? -4.781 -10.634 -18.039 1.00 94.31 276 GLY A CA 1
ATOM 2070 C C . GLY A 1 276 ? -4.878 -11.769 -17.035 1.00 94.31 276 GLY A C 1
ATOM 2071 O O . GLY A 1 276 ? -4.919 -11.547 -15.826 1.00 94.31 276 GLY A O 1
ATOM 2072 N N . SER A 1 277 ? -4.913 -13.002 -17.541 1.00 94.62 277 SER A N 1
ATOM 2073 C CA . SER A 1 277 ? -5.015 -14.204 -16.706 1.00 94.62 277 SER A CA 1
ATOM 2074 C C . SER A 1 277 ? -4.288 -15.403 -17.315 1.00 94.62 277 SER A C 1
ATOM 2076 O O . SER A 1 277 ? -4.103 -15.497 -18.531 1.00 94.62 277 SER A O 1
ATOM 2078 N N . SER A 1 278 ? -3.907 -16.347 -16.452 1.00 96.00 278 SER A N 1
ATOM 2079 C CA . SER A 1 278 ? -3.489 -17.698 -16.826 1.00 96.00 278 SER A CA 1
ATOM 2080 C C . SER A 1 278 ? -4.511 -18.717 -16.329 1.00 96.00 278 SER A C 1
ATOM 2082 O O . SER A 1 278 ? -4.671 -18.906 -15.120 1.00 96.00 278 SER A O 1
ATOM 2084 N N . VAL A 1 279 ? -5.182 -19.413 -17.246 1.00 92.38 279 VAL A N 1
ATOM 2085 C CA . VAL A 1 279 ? -6.244 -20.368 -16.902 1.00 92.38 279 VAL A CA 1
ATOM 2086 C C . VAL A 1 279 ? -5.740 -21.791 -17.081 1.00 92.38 279 VAL A C 1
ATOM 2088 O O . VAL A 1 279 ? -5.458 -22.219 -18.194 1.00 92.38 279 VAL A O 1
ATOM 2091 N N . GLY A 1 280 ? -5.620 -22.535 -15.976 1.00 88.81 280 GLY A N 1
ATOM 2092 C CA . GLY A 1 280 ? -5.267 -23.961 -16.011 1.00 88.81 280 GLY A CA 1
ATOM 2093 C C . GLY A 1 280 ? -3.991 -24.253 -16.813 1.00 88.81 280 GLY A C 1
ATOM 2094 O O . GLY A 1 280 ? -3.958 -25.204 -17.591 1.00 88.81 280 GLY A O 1
ATOM 2095 N N . GLY A 1 281 ? -2.981 -23.381 -16.707 1.00 89.00 281 GLY A N 1
ATOM 2096 C CA . GLY A 1 281 ? -1.794 -23.396 -17.564 1.00 89.00 281 GLY A CA 1
ATOM 2097 C C . GLY A 1 281 ? -2.085 -22.811 -18.947 1.00 89.00 281 GLY A C 1
ATOM 2098 O O . GLY A 1 281 ? -1.790 -21.642 -19.174 1.00 89.00 281 GLY A O 1
ATOM 2099 N N . ASN A 1 282 ? -2.680 -23.619 -19.835 1.00 94.88 282 ASN A N 1
ATOM 2100 C CA . ASN A 1 282 ? -2.979 -23.266 -21.235 1.00 94.88 282 ASN A CA 1
ATOM 2101 C C . ASN A 1 282 ? -4.444 -23.538 -21.623 1.00 94.88 282 ASN A C 1
ATOM 2103 O O . ASN A 1 282 ? -4.758 -23.662 -22.803 1.00 94.88 282 ASN A O 1
ATOM 2107 N N . SER A 1 283 ? -5.351 -23.672 -20.654 1.00 95.12 283 SER A N 1
ATOM 2108 C CA . SER A 1 283 ? -6.778 -23.878 -20.944 1.00 95.12 283 SER A CA 1
ATOM 2109 C C . SER A 1 283 ? -7.404 -22.610 -21.534 1.00 95.12 283 SER A C 1
ATOM 2111 O O . SER A 1 283 ? -6.893 -21.506 -21.323 1.00 95.12 283 SER A O 1
ATOM 2113 N N . ASP A 1 284 ? -8.480 -22.764 -22.306 1.00 94.62 284 ASP A N 1
ATOM 2114 C CA . ASP A 1 284 ? -9.213 -21.648 -22.920 1.00 94.62 284 ASP A CA 1
ATOM 2115 C C . ASP A 1 284 ? -9.878 -20.762 -21.840 1.00 94.62 284 ASP A C 1
ATOM 2117 O O . ASP A 1 284 ? -10.584 -21.293 -20.973 1.00 94.62 284 ASP A O 1
ATOM 2121 N N . PRO A 1 285 ? -9.651 -19.431 -21.831 1.00 96.44 285 PRO A N 1
ATOM 2122 C CA . PRO A 1 285 ? -10.214 -18.542 -20.821 1.00 96.44 285 PRO A CA 1
ATOM 2123 C C . PRO A 1 285 ? -11.715 -18.263 -20.978 1.00 96.44 285 PRO A C 1
ATOM 2125 O O . PRO A 1 285 ? -12.295 -17.744 -20.020 1.00 96.44 285 PRO A O 1
ATOM 2128 N N . VAL A 1 286 ? -12.351 -18.599 -22.113 1.00 95.94 286 VAL A N 1
ATOM 2129 C CA . VAL A 1 286 ? -13.740 -18.195 -22.433 1.00 95.94 286 VAL A CA 1
ATOM 2130 C C . VAL A 1 286 ? -14.706 -18.460 -21.276 1.00 95.94 286 VAL A C 1
ATOM 2132 O O . VAL A 1 286 ? -15.325 -17.537 -20.749 1.00 95.94 286 VAL A O 1
ATOM 2135 N N . ALA A 1 287 ? -14.809 -19.716 -20.834 1.00 95.44 287 ALA A N 1
ATOM 2136 C CA . ALA A 1 287 ? -15.813 -20.116 -19.848 1.00 95.44 287 ALA A CA 1
ATOM 2137 C C . ALA A 1 287 ? -15.591 -19.493 -18.461 1.00 95.44 287 ALA A C 1
ATOM 2139 O O . ALA A 1 287 ? -16.549 -19.232 -17.737 1.00 95.44 287 ALA A O 1
ATOM 2140 N N . ARG A 1 288 ? -14.329 -19.264 -18.077 1.00 93.88 288 ARG A N 1
ATOM 2141 C CA . ARG A 1 288 ? -13.971 -18.779 -16.736 1.00 93.88 288 ARG A CA 1
ATOM 2142 C C . ARG A 1 288 ? -13.943 -17.256 -16.641 1.00 93.88 288 ARG A C 1
ATOM 2144 O O . ARG A 1 288 ? -14.205 -16.727 -15.564 1.00 93.88 288 ARG A O 1
ATOM 2151 N N . HIS A 1 289 ? -13.566 -16.568 -17.715 1.00 94.56 289 HIS A N 1
ATOM 2152 C CA . HIS A 1 289 ? -13.294 -15.132 -17.679 1.00 94.56 289 HIS A CA 1
ATOM 2153 C C . HIS A 1 289 ? -14.123 -14.341 -18.680 1.00 94.56 289 HIS A C 1
ATOM 2155 O O . HIS A 1 289 ? -14.745 -13.368 -18.275 1.00 94.56 289 HIS A O 1
ATOM 2161 N N . GLU A 1 290 ? -14.196 -14.761 -19.941 1.00 96.25 290 GLU A N 1
ATOM 2162 C CA . GLU A 1 290 ? -14.822 -13.926 -20.975 1.00 96.25 290 GLU A CA 1
ATOM 2163 C C . GLU A 1 290 ? -16.349 -13.939 -20.893 1.00 96.25 290 GLU A C 1
ATOM 2165 O O . GLU A 1 290 ? -16.975 -12.884 -20.960 1.00 96.25 290 GLU A O 1
ATOM 2170 N N . ILE A 1 291 ? -16.958 -15.110 -20.654 1.00 94.31 291 ILE A N 1
ATOM 2171 C CA . ILE A 1 291 ? -18.411 -15.213 -20.446 1.00 94.31 291 ILE A CA 1
ATOM 2172 C C . ILE A 1 291 ? -18.847 -14.414 -19.205 1.00 94.31 291 ILE A C 1
ATOM 2174 O O . ILE A 1 291 ? -19.752 -13.592 -19.341 1.00 94.31 291 ILE A O 1
ATOM 2178 N N . PRO A 1 292 ? -18.229 -14.578 -18.014 1.00 92.06 292 PRO A N 1
ATOM 2179 C CA . PRO A 1 292 ? -18.622 -13.793 -16.843 1.00 92.06 292 PRO A CA 1
ATOM 2180 C C . PRO A 1 292 ? -18.362 -12.290 -16.980 1.00 92.06 292 PRO A C 1
ATOM 2182 O O . PRO A 1 292 ? -19.136 -11.498 -16.450 1.00 92.06 292 PRO A O 1
ATOM 2185 N N . ALA A 1 293 ? -17.289 -11.890 -17.671 1.00 91.75 293 ALA A N 1
ATOM 2186 C CA . ALA A 1 293 ? -16.957 -10.479 -17.871 1.00 91.75 293 ALA A CA 1
ATOM 2187 C C . ALA A 1 293 ? -17.763 -9.821 -19.004 1.00 91.75 293 ALA A C 1
ATOM 2189 O O . ALA A 1 293 ? -17.764 -8.597 -19.115 1.00 91.75 293 ALA A O 1
ATOM 2190 N N . GLY A 1 294 ? -18.419 -10.611 -19.863 1.00 95.56 294 GLY A N 1
ATOM 2191 C CA . GLY A 1 294 ? -19.120 -10.117 -21.049 1.00 95.56 294 GLY A CA 1
ATOM 2192 C C . GLY A 1 294 ? -18.194 -9.486 -22.097 1.00 95.56 294 GLY A C 1
ATOM 2193 O O . GLY A 1 294 ? -18.662 -8.730 -22.944 1.00 95.56 294 GLY A O 1
ATOM 2194 N N . THR A 1 295 ? -16.888 -9.757 -22.031 1.00 94.44 295 THR A N 1
ATOM 2195 C CA . THR A 1 295 ? -15.865 -9.195 -22.923 1.00 94.44 295 THR A CA 1
ATOM 2196 C C . THR A 1 295 ? -14.679 -10.149 -23.060 1.00 94.44 295 THR A C 1
ATOM 2198 O O . THR A 1 295 ? -14.411 -10.948 -22.162 1.00 94.44 295 THR A O 1
ATOM 2201 N N . THR A 1 296 ? -13.954 -10.058 -24.175 1.00 96.25 296 THR A N 1
ATOM 2202 C CA . THR A 1 296 ? -12.722 -10.819 -24.423 1.00 96.25 296 THR A CA 1
ATOM 2203 C C . THR A 1 296 ? -11.651 -10.478 -23.388 1.00 96.25 296 THR A C 1
ATOM 2205 O O . THR A 1 296 ? -11.496 -9.319 -23.004 1.00 96.25 296 THR A O 1
ATOM 2208 N N . LEU A 1 297 ? -10.876 -11.479 -22.963 1.00 95.88 297 LEU A N 1
ATOM 2209 C CA . LEU A 1 297 ? -9.723 -11.297 -22.089 1.00 95.88 297 LEU A CA 1
ATOM 2210 C C . LEU A 1 297 ? -8.598 -10.588 -22.866 1.00 95.88 297 LEU A C 1
ATOM 2212 O O . LEU A 1 297 ? -8.045 -11.201 -23.780 1.00 95.88 297 LEU A O 1
ATOM 2216 N N . PRO A 1 298 ? -8.197 -9.353 -22.502 1.00 94.56 298 PRO A N 1
ATOM 2217 C CA . PRO A 1 298 ? -7.207 -8.608 -23.280 1.00 94.56 298 PRO A CA 1
ATOM 2218 C C . PRO A 1 298 ? -5.848 -9.303 -23.378 1.00 94.56 298 PRO A C 1
ATOM 2220 O O . PRO A 1 298 ? -5.245 -9.307 -24.444 1.00 94.56 298 PRO A O 1
ATOM 2223 N N . ILE A 1 299 ? -5.366 -9.906 -22.284 1.00 96.19 299 ILE A N 1
ATOM 2224 C CA . ILE A 1 299 ? -4.080 -10.615 -22.248 1.00 96.19 299 ILE A CA 1
ATOM 2225 C C . ILE A 1 299 ? -4.279 -12.038 -21.730 1.00 96.19 299 ILE A C 1
ATOM 2227 O O . ILE A 1 299 ? -4.716 -12.248 -20.596 1.00 96.19 299 ILE A O 1
ATOM 2231 N N . ARG A 1 300 ? -3.866 -13.039 -22.508 1.00 97.06 300 ARG A N 1
ATOM 2232 C CA . ARG A 1 300 ? -3.837 -14.430 -22.041 1.00 97.06 300 ARG A CA 1
ATOM 2233 C C . ARG A 1 300 ? -2.401 -14.891 -21.865 1.00 97.06 300 ARG A C 1
ATOM 2235 O O . ARG A 1 300 ? -1.623 -14.911 -22.815 1.00 97.06 300 ARG A O 1
ATOM 2242 N N . ARG A 1 301 ? -2.063 -15.315 -20.647 1.00 97.75 301 ARG A N 1
ATOM 2243 C CA . ARG A 1 301 ? -0.752 -15.893 -20.353 1.00 97.75 301 ARG A CA 1
ATOM 2244 C C . ARG A 1 301 ? -0.776 -17.412 -20.460 1.00 97.75 301 ARG A C 1
ATOM 2246 O O . ARG A 1 301 ? -1.608 -18.061 -19.828 1.00 97.75 301 ARG A O 1
ATOM 2253 N N . THR A 1 302 ? 0.175 -17.965 -21.204 1.00 97.94 302 THR A N 1
ATOM 2254 C CA . THR A 1 302 ? 0.333 -19.406 -21.452 1.00 97.94 302 THR A CA 1
ATOM 2255 C C . THR A 1 302 ? 1.784 -19.853 -21.241 1.00 97.94 302 THR A C 1
ATOM 2257 O O . THR A 1 302 ? 2.718 -19.051 -21.291 1.00 97.94 302 THR A O 1
ATOM 2260 N N . PHE A 1 303 ? 1.988 -21.136 -20.937 1.00 97.62 303 PHE A N 1
ATOM 2261 C CA . PHE A 1 303 ? 3.265 -21.717 -20.522 1.00 97.62 303 PHE A CA 1
ATOM 2262 C C . PHE A 1 303 ? 3.672 -22.897 -21.408 1.00 97.62 303 PHE A C 1
ATOM 2264 O O . PHE A 1 303 ? 2.882 -23.802 -21.681 1.00 97.62 303 PHE A O 1
ATOM 2271 N N . PHE A 1 304 ? 4.941 -22.939 -21.803 1.00 97.75 304 PHE A N 1
ATOM 2272 C CA . PHE A 1 304 ? 5.478 -23.932 -22.726 1.00 97.75 304 PHE A CA 1
ATOM 2273 C C . PHE A 1 304 ? 6.838 -24.454 -22.259 1.00 97.75 304 PHE A C 1
ATOM 2275 O O . PHE A 1 304 ? 7.590 -23.766 -21.570 1.00 97.75 304 PHE A O 1
ATOM 2282 N N . GLY A 1 305 ? 7.165 -25.693 -22.627 1.00 96.81 305 GLY A N 1
ATOM 2283 C CA . GLY A 1 305 ? 8.540 -26.189 -22.570 1.00 96.81 305 GLY A CA 1
ATOM 2284 C C . GLY A 1 305 ? 9.311 -25.790 -23.828 1.00 96.81 305 GLY A C 1
ATOM 2285 O O . GLY A 1 305 ? 8.699 -25.501 -24.855 1.00 96.81 305 GLY A O 1
ATOM 2286 N N . TRP A 1 306 ? 10.644 -25.835 -23.774 1.00 97.25 306 TRP A N 1
ATOM 2287 C CA . TRP A 1 306 ? 11.513 -25.474 -24.902 1.00 97.25 306 TRP A CA 1
ATOM 2288 C C . TRP A 1 306 ? 11.170 -26.185 -26.221 1.00 97.25 306 TRP A C 1
ATOM 2290 O O . TRP A 1 306 ? 11.181 -25.575 -27.287 1.00 97.25 306 TRP A O 1
ATOM 2300 N N . ASN A 1 307 ? 10.787 -27.463 -26.153 1.00 96.31 307 ASN A N 1
ATOM 2301 C CA . ASN A 1 307 ? 10.450 -28.271 -27.332 1.00 96.31 307 ASN A CA 1
ATOM 2302 C C . ASN A 1 307 ? 9.089 -27.915 -27.962 1.00 96.31 307 ASN A C 1
ATOM 2304 O O . ASN A 1 307 ? 8.732 -28.463 -28.997 1.00 96.31 307 ASN A O 1
ATOM 2308 N N . HIS A 1 308 ? 8.304 -27.022 -27.350 1.00 97.25 308 HIS A N 1
ATOM 2309 C CA . HIS A 1 308 ? 7.002 -26.584 -27.870 1.00 97.25 308 HIS A CA 1
ATOM 2310 C C . HIS A 1 308 ? 7.077 -25.259 -28.650 1.00 97.25 308 HIS A C 1
ATOM 2312 O O . HIS A 1 308 ? 6.061 -24.827 -29.202 1.00 97.25 308 HIS A O 1
ATOM 2318 N N . ARG A 1 309 ? 8.253 -24.616 -28.683 1.00 95.38 309 ARG A N 1
ATOM 2319 C CA . ARG A 1 309 ? 8.465 -23.229 -29.132 1.00 95.38 309 ARG A CA 1
ATOM 2320 C C . ARG A 1 309 ? 8.035 -22.929 -30.574 1.00 95.38 309 ARG A C 1
ATOM 2322 O O . ARG A 1 309 ? 7.635 -21.810 -30.849 1.00 95.38 309 ARG A O 1
ATOM 2329 N N . THR A 1 310 ? 8.078 -23.901 -31.483 1.00 93.19 310 THR A N 1
ATOM 2330 C CA . THR A 1 310 ? 7.790 -23.689 -32.918 1.00 93.19 310 THR A CA 1
ATOM 2331 C C . THR A 1 310 ? 6.469 -24.294 -33.381 1.00 93.19 310 THR A C 1
ATOM 2333 O O . THR A 1 310 ? 6.053 -24.065 -34.511 1.00 93.19 310 THR A O 1
ATOM 2336 N N . ALA A 1 311 ? 5.774 -25.035 -32.513 1.00 94.56 311 ALA A N 1
ATOM 2337 C CA . ALA A 1 311 ? 4.506 -25.679 -32.847 1.00 94.56 311 ALA A CA 1
ATOM 2338 C C . ALA A 1 311 ? 3.400 -25.245 -31.885 1.00 94.56 311 ALA A C 1
ATOM 2340 O O . ALA A 1 311 ? 2.666 -24.299 -32.159 1.00 94.56 311 ALA A O 1
ATOM 2341 N N . TYR A 1 312 ? 3.286 -25.915 -30.736 1.00 96.62 312 TYR A N 1
ATOM 2342 C CA . TYR A 1 312 ? 2.164 -25.712 -29.821 1.00 96.62 312 TYR A CA 1
ATOM 2343 C C . TYR A 1 312 ? 2.076 -24.273 -29.292 1.00 96.62 312 TYR A C 1
ATOM 2345 O O . TYR A 1 312 ? 0.978 -23.724 -29.199 1.00 96.62 312 TYR A O 1
ATOM 2353 N N . MET A 1 313 ? 3.223 -23.638 -29.026 1.00 98.00 313 MET A N 1
ATOM 2354 C CA . MET A 1 313 ? 3.274 -22.229 -28.633 1.00 98.00 313 MET A CA 1
ATOM 2355 C C . MET A 1 313 ? 2.755 -21.305 -29.737 1.00 98.00 313 MET A C 1
ATOM 2357 O O . MET A 1 313 ? 1.888 -20.477 -29.478 1.00 98.00 313 MET A O 1
ATOM 2361 N N . ILE A 1 314 ? 3.237 -21.485 -30.968 1.00 98.06 314 ILE A N 1
ATOM 2362 C CA . ILE A 1 314 ? 2.865 -20.648 -32.115 1.00 98.06 314 ILE A CA 1
ATOM 2363 C C . ILE A 1 314 ? 1.382 -20.805 -32.454 1.00 98.06 314 ILE A C 1
ATOM 2365 O O . ILE A 1 314 ? 0.705 -19.817 -32.719 1.00 98.06 314 ILE A O 1
ATOM 2369 N N . ASN A 1 315 ? 0.848 -22.028 -32.393 1.00 97.81 315 ASN A N 1
ATOM 2370 C CA . ASN A 1 315 ? -0.579 -22.267 -32.610 1.00 97.81 315 ASN A CA 1
ATOM 2371 C C . ASN A 1 315 ? -1.433 -21.595 -31.530 1.00 97.81 315 ASN A C 1
ATOM 2373 O O . ASN A 1 315 ? -2.413 -20.945 -31.863 1.00 97.81 315 ASN A O 1
ATOM 2377 N N . THR A 1 316 ? -1.023 -21.677 -30.262 1.00 97.44 316 THR A N 1
ATOM 2378 C CA . THR A 1 316 ? -1.754 -21.026 -29.166 1.00 97.44 316 THR A CA 1
ATOM 2379 C C . THR A 1 316 ? -1.717 -19.500 -29.292 1.00 97.44 316 THR A C 1
ATOM 2381 O O . THR A 1 316 ? -2.743 -18.851 -29.120 1.00 97.44 316 THR A O 1
ATOM 2384 N N . ALA A 1 317 ? -0.562 -18.925 -29.640 1.00 97.19 317 ALA A N 1
ATOM 2385 C CA . ALA A 1 317 ? -0.435 -17.488 -29.872 1.00 97.19 317 ALA A CA 1
ATOM 2386 C C . ALA A 1 317 ? -1.296 -17.023 -31.059 1.00 97.19 317 ALA A C 1
ATOM 2388 O O . ALA A 1 317 ? -1.969 -16.000 -30.968 1.00 97.19 317 ALA A O 1
ATOM 2389 N N . ARG A 1 318 ? -1.337 -17.805 -32.147 1.00 97.31 318 ARG A N 1
ATOM 2390 C CA . ARG A 1 318 ? -2.227 -17.551 -33.288 1.00 97.31 318 ARG A CA 1
ATOM 2391 C C . ARG A 1 318 ? -3.698 -17.600 -32.882 1.00 97.31 318 ARG A C 1
ATOM 2393 O O . ARG A 1 318 ? -4.463 -16.736 -33.295 1.00 97.31 318 ARG A O 1
ATOM 2400 N N . ASP A 1 319 ? -4.091 -18.584 -32.078 1.00 97.12 319 ASP A N 1
ATOM 2401 C CA . ASP A 1 319 ? -5.465 -18.698 -31.585 1.00 97.12 319 ASP A CA 1
ATOM 2402 C C . ASP A 1 319 ? -5.845 -17.499 -30.710 1.00 97.12 319 ASP A C 1
ATOM 2404 O O . ASP A 1 319 ? -6.950 -16.977 -30.836 1.00 97.12 319 ASP A O 1
ATOM 2408 N N . ASP A 1 320 ? -4.936 -17.017 -29.862 1.00 97.12 320 ASP A N 1
ATOM 2409 C CA . ASP A 1 320 ? -5.163 -15.819 -29.051 1.00 97.12 320 ASP A CA 1
ATOM 2410 C C . ASP A 1 320 ? -5.359 -14.571 -29.924 1.00 97.12 320 ASP A C 1
ATOM 2412 O O . ASP A 1 320 ? -6.356 -13.869 -29.748 1.00 97.12 320 ASP A O 1
ATOM 2416 N N . LEU A 1 321 ? -4.501 -14.356 -30.927 1.00 95.56 321 LEU A N 1
ATOM 2417 C CA . LEU A 1 321 ? -4.647 -13.249 -31.881 1.00 95.56 321 LEU A CA 1
ATOM 2418 C C . LEU A 1 321 ? -5.963 -13.334 -32.669 1.00 95.56 321 LEU A C 1
ATOM 2420 O O . LEU A 1 321 ? -6.677 -12.340 -32.788 1.00 95.56 321 LEU A O 1
ATOM 2424 N N . ASN A 1 322 ? -6.341 -14.529 -33.138 1.00 95.81 322 ASN A N 1
ATOM 2425 C CA . ASN A 1 322 ? -7.610 -14.763 -33.841 1.00 95.81 322 ASN A CA 1
ATOM 2426 C C . ASN A 1 322 ? -8.844 -14.461 -32.972 1.00 95.81 322 ASN A C 1
ATOM 2428 O O . ASN A 1 322 ? -9.908 -14.159 -33.508 1.00 95.81 322 ASN A O 1
ATOM 2432 N N . ASN A 1 323 ? -8.710 -14.538 -31.645 1.00 95.88 323 ASN A N 1
ATOM 2433 C CA . ASN A 1 323 ? -9.763 -14.193 -30.689 1.00 95.88 323 ASN A CA 1
ATOM 2434 C C . ASN A 1 323 ? -9.652 -12.748 -30.168 1.00 95.88 323 ASN A C 1
ATOM 2436 O O . ASN A 1 323 ? -10.380 -12.378 -29.250 1.00 95.88 323 ASN A O 1
ATOM 2440 N N . GLY A 1 324 ? -8.767 -11.920 -30.738 1.00 93.62 324 GLY A N 1
ATOM 2441 C CA . GLY A 1 324 ? -8.583 -10.523 -30.335 1.00 93.62 324 GLY A CA 1
ATOM 2442 C C . GLY A 1 324 ? -7.870 -10.350 -28.992 1.00 93.62 324 GLY A C 1
ATOM 2443 O O . GLY A 1 324 ? -8.070 -9.340 -28.319 1.00 93.62 324 GLY A O 1
ATOM 2444 N N . ARG A 1 325 ? -7.068 -11.337 -28.583 1.00 95.00 325 ARG A N 1
ATOM 2445 C CA . ARG A 1 325 ? -6.265 -11.317 -27.355 1.00 95.00 325 ARG A CA 1
ATOM 2446 C C . ARG A 1 325 ? -4.807 -11.011 -27.688 1.00 95.00 325 ARG A C 1
ATOM 2448 O O . ARG A 1 325 ? -4.317 -11.389 -28.748 1.00 95.00 325 ARG A O 1
ATOM 2455 N N . LEU A 1 326 ? -4.089 -10.416 -26.740 1.00 95.00 326 LEU A N 1
ATOM 2456 C CA . LEU A 1 326 ? -2.634 -10.300 -26.778 1.00 95.00 326 LEU A CA 1
ATOM 2457 C C . LEU A 1 326 ? -2.004 -11.569 -26.165 1.00 95.00 326 LEU A C 1
ATOM 2459 O O . LEU A 1 326 ? -2.202 -11.828 -24.967 1.00 95.00 326 LEU A O 1
ATOM 2463 N N . PRO A 1 327 ? -1.260 -12.378 -26.942 1.00 96.25 327 PRO A N 1
ATOM 2464 C CA . PRO A 1 327 ? -0.629 -13.584 -26.423 1.00 96.25 327 PRO A CA 1
ATOM 2465 C C . PRO A 1 327 ? 0.575 -13.243 -25.538 1.00 96.25 327 PRO A C 1
ATOM 2467 O O . PRO A 1 327 ? 1.558 -12.661 -25.989 1.00 96.25 327 PRO A O 1
ATOM 2470 N N . TRP A 1 328 ? 0.551 -13.687 -24.280 1.00 95.69 328 TRP A N 1
ATOM 2471 C CA . TRP A 1 328 ? 1.724 -13.682 -23.403 1.00 95.69 328 TRP A CA 1
ATOM 2472 C C . TRP A 1 328 ? 2.249 -15.108 -23.240 1.00 95.69 328 TRP A C 1
ATOM 2474 O O . TRP A 1 328 ? 1.804 -15.874 -22.384 1.00 95.69 328 TRP A O 1
ATOM 2484 N N . VAL A 1 329 ? 3.269 -15.457 -24.020 1.00 96.38 329 VAL A N 1
ATOM 2485 C CA . VAL A 1 329 ? 3.910 -16.777 -23.952 1.00 96.38 329 VAL A CA 1
ATOM 2486 C C . VAL A 1 329 ? 5.048 -16.801 -22.926 1.00 96.38 329 VAL A C 1
ATOM 2488 O O . VAL A 1 329 ? 5.847 -15.876 -22.820 1.00 96.38 329 VAL A O 1
ATOM 2491 N N . SER A 1 330 ? 5.120 -17.857 -22.118 1.00 97.12 330 SER A N 1
ATOM 2492 C CA . SER A 1 330 ? 6.205 -18.111 -21.163 1.00 97.12 330 SER A CA 1
ATOM 2493 C C . SER A 1 330 ? 6.859 -19.453 -21.479 1.00 97.12 330 SER A C 1
ATOM 2495 O O . SER A 1 330 ? 6.221 -20.494 -21.343 1.00 97.12 330 SER A O 1
ATOM 2497 N N . THR A 1 331 ? 8.138 -19.455 -21.846 1.00 97.12 331 THR A N 1
ATOM 2498 C CA . THR A 1 331 ? 8.857 -20.680 -22.228 1.00 97.12 331 THR A CA 1
ATOM 2499 C C . THR A 1 331 ? 9.867 -21.069 -21.154 1.00 97.12 331 THR A C 1
ATOM 2501 O O . THR A 1 331 ? 10.687 -20.255 -20.738 1.00 97.12 331 THR A O 1
ATOM 2504 N N . LYS A 1 332 ? 9.840 -22.327 -20.704 1.00 96.56 332 LYS A N 1
ATOM 2505 C CA . LYS A 1 332 ? 10.913 -22.894 -19.879 1.00 96.56 332 LYS A CA 1
ATOM 2506 C C . LYS A 1 332 ? 12.133 -23.145 -20.755 1.00 96.56 332 LYS A C 1
ATOM 2508 O O . LYS A 1 332 ? 12.073 -23.978 -21.660 1.00 96.56 332 LYS A O 1
ATOM 2513 N N . THR A 1 333 ? 13.211 -22.426 -20.474 1.00 96.88 333 THR A N 1
ATOM 2514 C CA . THR A 1 333 ? 14.473 -22.528 -21.206 1.00 96.88 333 THR A CA 1
ATOM 2515 C C . THR A 1 333 ? 15.254 -23.792 -20.821 1.00 96.88 333 THR A C 1
ATOM 2517 O O . THR A 1 333 ? 15.040 -24.353 -19.740 1.00 96.88 333 THR A O 1
ATOM 2520 N N . PRO A 1 334 ? 16.198 -24.226 -21.671 1.00 96.94 334 PRO A N 1
ATOM 2521 C CA . PRO A 1 334 ? 17.317 -25.081 -21.288 1.00 96.94 334 PRO A CA 1
ATOM 2522 C C . PRO A 1 334 ? 18.156 -24.453 -20.156 1.00 96.94 334 PRO A C 1
ATOM 2524 O O . PRO A 1 334 ? 17.887 -23.318 -19.734 1.00 96.94 334 PRO A O 1
ATOM 2527 N N . PRO A 1 335 ? 19.181 -25.161 -19.642 1.00 97.44 335 PRO A N 1
ATOM 2528 C CA . PRO A 1 335 ? 20.093 -24.609 -18.648 1.00 97.44 335 PRO A CA 1
ATOM 2529 C C . PRO A 1 335 ? 20.663 -23.255 -19.079 1.00 97.44 335 PRO A C 1
ATOM 2531 O O . PRO A 1 335 ? 21.157 -23.092 -20.193 1.00 97.44 335 PRO A O 1
ATOM 2534 N N . TRP A 1 336 ? 20.652 -22.287 -18.165 1.00 95.31 336 TRP A N 1
ATOM 2535 C CA . TRP A 1 336 ? 21.116 -20.925 -18.442 1.00 95.31 336 TRP A CA 1
ATOM 2536 C C . TRP A 1 336 ? 22.561 -20.848 -18.941 1.00 95.31 336 TRP A C 1
ATOM 2538 O O . TRP A 1 336 ? 22.871 -19.987 -19.756 1.00 95.31 336 TRP A O 1
ATOM 2548 N N . ALA A 1 337 ? 23.432 -21.759 -18.498 1.00 97.56 337 ALA A N 1
ATOM 2549 C CA . ALA A 1 337 ? 24.812 -21.823 -18.973 1.00 97.56 337 ALA A CA 1
ATOM 2550 C C . ALA A 1 337 ? 24.903 -22.126 -20.480 1.00 97.56 337 ALA A C 1
ATOM 2552 O O . ALA A 1 337 ? 25.755 -21.565 -21.162 1.00 97.56 337 ALA A O 1
ATOM 2553 N N . ASP A 1 338 ? 24.009 -22.968 -21.008 1.00 98.00 338 ASP A N 1
ATOM 2554 C CA . ASP A 1 338 ? 23.964 -23.288 -22.437 1.00 98.00 338 ASP A CA 1
ATOM 2555 C C . ASP A 1 338 ? 23.377 -22.130 -23.252 1.00 98.00 338 ASP A C 1
ATOM 2557 O O . ASP A 1 338 ? 23.889 -21.821 -24.328 1.00 98.00 338 ASP A O 1
ATOM 2561 N N . MET A 1 339 ? 22.360 -21.447 -22.709 1.00 97.69 339 MET A N 1
ATOM 2562 C CA . MET A 1 339 ? 21.794 -20.229 -23.303 1.00 97.69 339 MET A CA 1
ATOM 2563 C C . MET A 1 339 ? 22.849 -19.120 -23.406 1.00 97.69 339 MET A C 1
ATOM 2565 O O . MET A 1 339 ? 23.049 -18.556 -24.473 1.00 97.69 339 MET A O 1
ATOM 2569 N N . ALA A 1 340 ? 23.576 -18.845 -22.318 1.00 95.62 340 ALA A N 1
ATOM 2570 C CA . ALA A 1 340 ? 24.606 -17.806 -22.278 1.00 95.62 340 ALA A CA 1
ATOM 2571 C C . ALA A 1 340 ? 25.814 -18.112 -23.182 1.00 95.62 340 ALA A C 1
ATOM 2573 O O . ALA A 1 340 ? 26.499 -17.196 -23.627 1.00 95.62 340 ALA A O 1
ATOM 2574 N N . ALA A 1 341 ? 26.075 -19.392 -23.455 1.00 97.25 341 ALA A N 1
ATOM 2575 C CA . ALA A 1 341 ? 27.114 -19.831 -24.383 1.00 97.25 341 ALA A CA 1
ATOM 2576 C C . ALA A 1 341 ? 26.667 -19.815 -25.860 1.00 97.25 341 ALA A C 1
ATOM 2578 O O . ALA A 1 341 ? 27.431 -20.256 -26.719 1.00 97.25 341 ALA A O 1
ATOM 2579 N N . GLY A 1 342 ? 25.441 -19.371 -26.157 1.00 97.81 342 GLY A N 1
ATOM 2580 C CA . GLY A 1 342 ? 24.900 -19.276 -27.515 1.00 97.81 342 GLY A CA 1
ATOM 2581 C C . GLY A 1 342 ? 24.505 -20.615 -28.146 1.00 97.81 342 GLY A C 1
ATOM 2582 O O . GLY A 1 342 ? 24.250 -20.695 -29.347 1.00 97.81 342 GLY A O 1
ATOM 2583 N N . LYS A 1 343 ? 24.435 -21.711 -27.371 1.00 98.50 343 LYS A N 1
ATOM 2584 C CA . LYS A 1 343 ? 24.141 -23.053 -27.922 1.00 98.50 343 LYS A CA 1
ATOM 2585 C C . LYS A 1 343 ? 22.735 -23.180 -28.510 1.00 98.50 343 LYS A C 1
ATOM 2587 O O . LYS A 1 343 ? 22.477 -24.110 -29.270 1.00 98.50 343 LYS A O 1
ATOM 2592 N N . HIS A 1 344 ? 21.840 -22.269 -28.141 1.00 98.12 344 HIS A N 1
ATOM 2593 C CA . HIS A 1 344 ? 20.430 -22.285 -28.512 1.00 98.12 344 HIS A CA 1
ATOM 2594 C C . HIS A 1 344 ? 20.019 -21.075 -29.367 1.00 98.12 344 HIS A C 1
ATOM 2596 O O . HIS A 1 344 ? 18.832 -20.912 -29.637 1.00 98.12 344 HIS A O 1
ATOM 2602 N N . ASP A 1 345 ? 20.963 -20.252 -29.839 1.00 98.00 345 ASP A N 1
ATOM 2603 C CA . ASP A 1 345 ? 20.655 -19.017 -30.580 1.00 98.00 345 ASP A CA 1
ATOM 2604 C C . ASP A 1 345 ? 19.854 -19.296 -31.858 1.00 98.00 345 ASP A C 1
ATOM 2606 O O . ASP A 1 345 ? 18.827 -18.668 -32.096 1.00 98.00 345 ASP A O 1
AT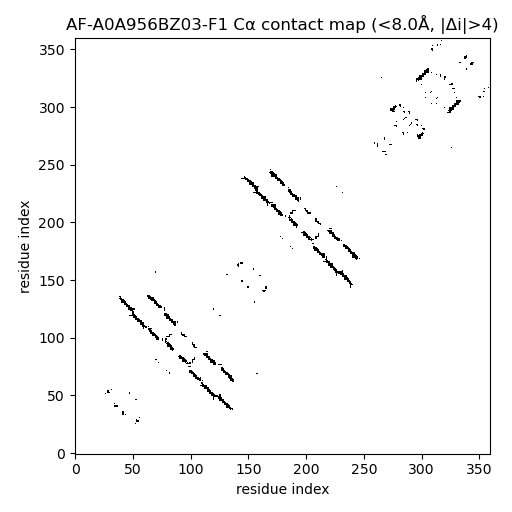OM 2610 N N . ALA A 1 346 ? 20.226 -20.330 -32.619 1.00 97.44 346 ALA A N 1
ATOM 2611 C CA . ALA A 1 346 ? 19.485 -20.722 -33.821 1.00 97.44 346 ALA A CA 1
ATOM 2612 C C . ALA A 1 346 ? 18.027 -21.128 -33.522 1.00 97.44 346 ALA A C 1
ATOM 2614 O O . ALA A 1 346 ? 17.128 -20.879 -34.324 1.00 97.44 346 ALA A O 1
ATOM 2615 N N . GLU A 1 347 ? 17.784 -21.746 -32.364 1.00 97.81 347 GLU A N 1
ATOM 2616 C CA . GLU A 1 347 ? 16.447 -22.141 -31.916 1.00 97.81 347 GLU A CA 1
ATOM 2617 C C . GLU A 1 347 ? 15.629 -20.938 -31.418 1.00 97.81 347 GLU A C 1
ATOM 2619 O O . GLU A 1 347 ? 14.410 -20.906 -31.608 1.00 97.81 347 GLU A O 1
ATOM 2624 N N . ILE A 1 348 ? 16.288 -19.948 -30.804 1.00 97.56 348 ILE A N 1
ATOM 2625 C CA . ILE A 1 348 ? 15.690 -18.658 -30.432 1.00 97.56 348 ILE A CA 1
ATOM 2626 C C . ILE A 1 348 ? 15.289 -17.897 -31.695 1.00 97.56 348 ILE A C 1
ATOM 2628 O O . ILE A 1 348 ? 14.143 -17.475 -31.800 1.00 97.56 348 ILE A O 1
ATOM 2632 N N . ASP A 1 349 ? 16.180 -17.785 -32.679 1.00 97.38 349 ASP A N 1
ATOM 2633 C CA . ASP A 1 349 ? 15.914 -17.096 -33.945 1.00 97.38 349 ASP A CA 1
ATOM 2634 C C . ASP A 1 349 ? 14.774 -17.747 -34.732 1.00 97.38 349 ASP A C 1
ATOM 2636 O O . ASP A 1 349 ? 13.989 -17.073 -35.400 1.00 97.38 349 ASP A O 1
ATOM 2640 N N . GLU A 1 350 ? 14.675 -19.076 -34.695 1.00 97.00 350 GLU A N 1
ATOM 2641 C CA . GLU A 1 350 ? 13.547 -19.813 -35.265 1.00 97.00 350 GLU A CA 1
ATOM 2642 C C . GLU A 1 350 ? 12.231 -19.460 -34.552 1.00 97.00 350 GLU A C 1
ATOM 2644 O O . GLU A 1 350 ? 11.238 -19.136 -35.206 1.00 97.00 350 GLU A O 1
ATOM 2649 N N . MET A 1 351 ? 12.231 -19.469 -33.216 1.00 97.12 351 MET A N 1
ATOM 2650 C CA . MET A 1 351 ? 11.070 -19.109 -32.400 1.00 97.12 351 MET A CA 1
ATOM 2651 C C . MET A 1 351 ? 10.629 -17.657 -32.630 1.00 97.12 351 MET A C 1
ATOM 2653 O O . MET A 1 351 ? 9.438 -17.404 -32.810 1.00 97.12 351 MET A O 1
ATOM 2657 N N . LEU A 1 352 ? 11.570 -16.710 -32.636 1.00 95.75 352 LEU A N 1
ATOM 2658 C CA . LEU A 1 352 ? 11.291 -15.287 -32.825 1.00 95.75 352 LEU A CA 1
ATOM 2659 C C . LEU A 1 352 ? 10.731 -15.010 -34.220 1.00 95.75 352 LEU A C 1
ATOM 2661 O O . LEU A 1 352 ? 9.717 -14.331 -34.324 1.00 95.75 352 LEU A O 1
ATOM 2665 N N . ARG A 1 353 ? 11.302 -15.605 -35.277 1.00 96.06 353 ARG A N 1
ATOM 2666 C CA . ARG A 1 353 ? 10.748 -15.496 -36.639 1.00 96.06 353 ARG A CA 1
ATOM 2667 C C . ARG A 1 353 ? 9.340 -16.076 -36.745 1.00 96.06 353 ARG A C 1
ATOM 2669 O O . ARG A 1 353 ? 8.509 -15.530 -37.462 1.00 96.06 353 ARG A O 1
ATOM 2676 N N . ALA A 1 354 ? 9.060 -17.177 -36.047 1.00 95.94 354 ALA A N 1
ATOM 2677 C CA . ALA A 1 354 ? 7.731 -17.781 -36.053 1.00 95.94 354 ALA A CA 1
ATOM 2678 C C . ALA A 1 354 ? 6.683 -16.921 -35.325 1.00 95.94 354 ALA A C 1
ATOM 2680 O O . ALA A 1 354 ? 5.532 -16.899 -35.756 1.00 95.94 354 ALA A O 1
ATOM 2681 N N . LEU A 1 355 ? 7.066 -16.223 -34.248 1.00 94.62 355 LEU A N 1
ATOM 2682 C CA . LEU A 1 355 ? 6.204 -15.258 -33.554 1.00 94.62 355 LEU A CA 1
ATOM 2683 C C . LEU A 1 355 ? 6.000 -13.983 -34.383 1.00 94.62 355 LEU A C 1
ATOM 2685 O O . LEU A 1 355 ? 4.864 -13.552 -34.543 1.00 94.62 355 LEU A O 1
ATOM 2689 N N . ASP A 1 356 ? 7.071 -13.432 -34.955 1.00 93.44 356 ASP A N 1
ATOM 2690 C CA . ASP A 1 356 ? 7.036 -12.249 -35.827 1.00 93.44 356 ASP A CA 1
ATOM 2691 C C . ASP A 1 356 ? 6.117 -12.466 -37.042 1.00 93.44 356 ASP A C 1
ATOM 2693 O O . ASP A 1 356 ? 5.282 -11.626 -37.372 1.00 93.44 356 ASP A O 1
ATOM 2697 N N . ALA A 1 357 ? 6.157 -13.665 -37.634 1.00 94.69 357 ALA A N 1
ATOM 2698 C CA . ALA A 1 357 ? 5.284 -14.047 -38.743 1.00 94.69 357 ALA A CA 1
ATOM 2699 C C . ALA A 1 357 ? 3.779 -14.069 -38.400 1.00 94.69 357 ALA A C 1
ATOM 2701 O O . ALA A 1 357 ? 2.958 -14.179 -39.313 1.00 94.69 357 ALA A O 1
ATOM 2702 N N . LEU A 1 358 ? 3.392 -13.991 -37.119 1.00 94.25 358 LEU A N 1
ATOM 2703 C CA . LEU A 1 358 ? 1.988 -13.854 -36.722 1.00 94.25 358 LEU A CA 1
ATOM 2704 C C . LEU A 1 358 ? 1.466 -12.414 -36.870 1.00 94.25 358 LEU A C 1
ATOM 2706 O O . LEU A 1 358 ? 0.251 -12.238 -36.923 1.00 94.25 358 LEU A O 1
ATOM 2710 N N . GLY A 1 359 ? 2.351 -11.410 -36.962 1.00 84.81 359 GLY A N 1
ATOM 2711 C CA . GLY A 1 359 ? 1.990 -9.997 -37.147 1.00 84.81 359 GLY A CA 1
ATOM 2712 C C . GLY A 1 359 ? 1.203 -9.382 -35.984 1.00 84.81 359 GLY A C 1
ATOM 2713 O O . GLY A 1 359 ? 0.429 -8.448 -36.205 1.00 84.81 359 GLY A O 1
ATOM 2714 N N . GLY A 1 360 ? 1.338 -9.970 -34.792 1.00 68.31 360 GLY A N 1
ATOM 2715 C CA . GLY A 1 360 ? 0.609 -9.601 -33.579 1.00 68.31 360 GLY A CA 1
ATOM 2716 C C . GLY A 1 360 ? 1.354 -8.675 -32.640 1.00 68.31 360 GLY A C 1
ATOM 2717 O O . GLY A 1 360 ? 2.502 -8.284 -32.948 1.00 68.31 360 GLY A O 1
#

Radius of gyration: 31.31 Å; Cα contacts (8 Å, |Δi|>4): 679; chains: 1; bounding box: 47×118×77 Å

Secondary structure (DSSP, 8-state):
-------------------------------PPPP--BTTEEEEEEEE-TT-EEEEEEEE-TTEEEEEEEEEES-TTS-EEEEEE-TTS-EEEEE--SSSPEEEEEESPPSEEEEEEEEE--SS--EEEEEEEEEEE-PPPPP---TT-EEEEEE-TT-EEEEEEEEPTT-SEEEEEEEES-TTS-EEEEEE-TTS-EEEEE--SSSPEEEEEESPPSEEEEEEEEE-SSS-EEEEEEEEEE---------------------STT-PPTT----EE--TTT--SIIIIIHHHTS--SEEEEEEEGGGTTTHHHHHHHHHHHTT-EEEEEEE-S-HHHHHTTTTHHHHHHHHHHHHTT--

Mean predicted aligned error: 18.26 Å